Protein AF-A0A4Q5SU73-F1 (afdb_monomer_lite)

pLDDT: mean 86.72, std 7.76, range [49.62, 96.62]

Foldseek 3Di:
DPDWQLVVLVVCCVPCLVLLVLLLVLLLQLLCLLVVLVDVVSNVRSNVVNVVSVVVSVCVNPVVSVVSNVCIPVPDDDPDPDDDDPVVVVVVVVCVVCVVVNVCVVLVVLQVLLVLLVVAAAFADALCQDDPPDPSNVVQVVCCVPPNQLSSWKKKKKKQCQVFPCLPVLLVVLLVVLVVQPQFPDWDDWDADPVNRMTIIITRGNHHLSDPSVLVSQVVSVVCQVVSCVPGVIHIDMDTPSSVRSVVLVSLVVVLVVSLCSSLVVQQVSVCVVVVDNVLSVVLSVVLVSNLSSVSSVCCCCQAVPVCCVVVVPPDHGHDHSNVSSVSSSVSSSVSSSVSD

Sequence (341 aa):
EGVPAEEAAARSVATAGSAVVFAGVTVMIALVGLAVARIPFLTVMGIGGALAVAVAVAVALTLLPALLGRAGDRLKAKEGERPPGGFSRRWVLLTTKFPAVAMVLVVGILAIATLPVKDLQLALPDNGTEPVGTPQRDSYDLVDEYFGPGYNGPLLVTLDVITSRDPLGVVADVEKDLRATPGVEQIGLATPNRTADTAVVQVIPSTGPADAATADLVDRIRAEAPGWEKEHGVGVAVTGLTAVGIDVSERLQGALLPFGVLVVGLSVLLLMVVFRSVLVPVKATLGFILSTGAAFGAVVAVFQWGWFADLVHLDQTGPLISFLPILLMAVLFGLSMDYEV

Radius of gyration: 27.81 Å; chains: 1; bounding box: 61×47×84 Å

Structure (mmCIF, N/CA/C/O backbone):
data_AF-A0A4Q5SU73-F1
#
_entry.id   AF-A0A4Q5SU73-F1
#
loop_
_atom_site.group_PDB
_atom_site.id
_atom_site.type_symbol
_atom_site.label_atom_id
_atom_site.label_alt_id
_atom_site.label_comp_id
_atom_site.label_asym_id
_atom_site.label_entity_id
_atom_site.label_seq_id
_atom_site.pdbx_PDB_ins_code
_atom_site.Cartn_x
_atom_site.Cartn_y
_atom_site.Cartn_z
_atom_site.occupancy
_atom_site.B_iso_or_equiv
_atom_site.auth_seq_id
_atom_site.auth_comp_id
_atom_site.auth_asym_id
_atom_site.auth_atom_id
_atom_site.pdbx_PDB_model_num
ATOM 1 N N . GLU A 1 1 ? 29.514 0.174 -38.387 1.00 49.62 1 GLU A N 1
ATOM 2 C CA . GLU A 1 1 ? 30.525 1.139 -38.884 1.00 49.62 1 GLU A CA 1
ATOM 3 C C . GLU A 1 1 ? 31.980 0.658 -38.783 1.00 49.62 1 GLU A C 1
ATOM 5 O O . GLU A 1 1 ? 32.857 1.379 -39.229 1.00 49.62 1 GLU A O 1
ATOM 10 N N . GLY A 1 2 ? 32.274 -0.550 -38.271 1.00 69.94 2 GLY A N 1
ATOM 11 C CA . GLY A 1 2 ? 33.639 -1.106 -38.326 1.00 69.94 2 GLY A CA 1
ATOM 12 C C . GLY A 1 2 ? 34.689 -0.388 -37.462 1.00 69.94 2 GLY A C 1
ATOM 13 O O . GLY A 1 2 ? 35.878 -0.605 -37.670 1.00 69.94 2 GLY A O 1
ATOM 14 N N . VAL A 1 3 ? 34.266 0.458 -36.516 1.00 78.44 3 VAL A N 1
ATOM 15 C CA . VAL A 1 3 ? 35.151 1.167 -35.575 1.00 78.44 3 VAL A CA 1
ATOM 16 C C . VAL A 1 3 ? 35.789 0.217 -34.545 1.00 78.44 3 VAL A C 1
ATOM 18 O O . VAL A 1 3 ? 35.168 -0.792 -34.194 1.00 78.44 3 VAL A O 1
ATOM 21 N N . PRO A 1 4 ? 36.998 0.532 -34.033 1.00 80.06 4 PRO A N 1
ATOM 22 C CA . PRO A 1 4 ? 37.659 -0.242 -32.982 1.00 80.06 4 PRO A CA 1
ATOM 23 C C . PRO A 1 4 ? 36.793 -0.366 -31.723 1.00 80.06 4 PRO A C 1
ATOM 25 O O . PRO A 1 4 ? 36.062 0.559 -31.375 1.00 80.06 4 PRO A O 1
ATOM 28 N N . ALA A 1 5 ? 36.909 -1.485 -31.004 1.00 77.56 5 ALA A N 1
ATOM 29 C CA . ALA A 1 5 ? 36.062 -1.787 -29.845 1.00 77.56 5 ALA A CA 1
ATOM 30 C C . ALA A 1 5 ? 36.115 -0.724 -28.731 1.00 77.56 5 ALA A C 1
ATOM 32 O O . ALA A 1 5 ? 35.100 -0.449 -28.096 1.00 77.56 5 ALA A O 1
ATOM 33 N N . GLU A 1 6 ? 37.273 -0.099 -28.521 1.00 77.19 6 GLU A N 1
ATOM 34 C CA . GLU A 1 6 ? 37.448 0.983 -27.547 1.00 77.19 6 GLU A CA 1
ATOM 35 C C . GLU A 1 6 ? 36.669 2.247 -27.948 1.00 77.19 6 GLU A C 1
ATOM 37 O O . GLU A 1 6 ? 35.940 2.821 -27.139 1.00 77.19 6 GLU A O 1
ATOM 42 N N . GLU A 1 7 ? 36.733 2.631 -29.225 1.00 82.06 7 GLU A N 1
ATOM 43 C CA . GLU A 1 7 ? 35.982 3.771 -29.756 1.00 82.06 7 GLU A CA 1
ATOM 44 C C . GLU A 1 7 ? 34.474 3.477 -29.807 1.00 82.06 7 GLU A C 1
ATOM 46 O O . GLU A 1 7 ? 33.656 4.344 -29.498 1.00 82.06 7 GLU A O 1
ATOM 51 N N . ALA A 1 8 ? 34.092 2.240 -30.134 1.00 81.31 8 ALA A N 1
ATOM 52 C CA . ALA A 1 8 ? 32.704 1.794 -30.092 1.00 81.31 8 ALA A CA 1
ATOM 53 C C . ALA A 1 8 ? 32.131 1.851 -28.664 1.00 81.31 8 ALA A C 1
ATOM 55 O O . ALA A 1 8 ? 31.020 2.348 -28.473 1.00 81.31 8 ALA A O 1
ATOM 56 N N . ALA A 1 9 ? 32.898 1.418 -27.656 1.00 80.94 9 ALA A N 1
ATOM 57 C CA . ALA A 1 9 ? 32.506 1.512 -26.252 1.00 80.94 9 ALA A CA 1
ATOM 58 C C . ALA A 1 9 ? 32.366 2.976 -25.798 1.00 80.94 9 ALA A C 1
ATOM 60 O O . ALA A 1 9 ? 31.358 3.334 -25.189 1.00 80.94 9 ALA A O 1
ATOM 61 N N . ALA A 1 10 ? 33.314 3.848 -26.160 1.00 81.88 10 ALA A N 1
ATOM 62 C CA . ALA A 1 10 ? 33.246 5.275 -25.839 1.00 81.88 10 ALA A CA 1
ATOM 63 C C . ALA A 1 10 ? 32.027 5.966 -26.482 1.00 81.88 10 ALA A C 1
ATOM 65 O O . ALA A 1 10 ? 31.302 6.700 -25.808 1.00 81.88 10 ALA A O 1
ATOM 66 N N . ARG A 1 11 ? 31.744 5.692 -27.764 1.00 84.00 11 ARG A N 1
ATOM 67 C CA . ARG A 1 11 ? 30.555 6.217 -28.465 1.00 84.00 11 ARG A CA 1
ATOM 68 C C . ARG A 1 11 ? 29.249 5.675 -27.880 1.00 84.00 11 ARG A C 1
ATOM 70 O O . ARG A 1 11 ? 28.272 6.418 -27.781 1.00 84.00 11 ARG A O 1
ATOM 77 N N . SER A 1 12 ? 29.231 4.409 -27.460 1.00 83.69 12 SER A N 1
ATOM 78 C CA . SER A 1 12 ? 28.081 3.809 -26.777 1.00 83.69 12 SER A CA 1
ATOM 79 C C . SER A 1 12 ? 27.787 4.517 -25.456 1.00 83.69 12 SER A C 1
ATOM 81 O O . SER A 1 12 ? 26.631 4.803 -25.172 1.00 83.69 12 SER A O 1
ATOM 83 N N . VAL A 1 13 ? 28.805 4.855 -24.660 1.00 86.19 13 VAL A N 1
ATOM 84 C CA . VAL A 1 13 ? 28.609 5.619 -23.416 1.00 86.19 13 VAL A CA 1
ATOM 85 C C . VAL A 1 13 ? 28.178 7.056 -23.710 1.00 86.19 13 VAL A C 1
ATOM 87 O O . VAL A 1 13 ? 27.285 7.569 -23.044 1.00 86.19 13 VAL A O 1
ATOM 90 N N . ALA A 1 14 ? 28.742 7.698 -24.735 1.00 83.44 14 ALA A N 1
ATOM 91 C CA . ALA A 1 14 ? 28.370 9.064 -25.113 1.00 83.44 14 ALA A CA 1
ATOM 92 C C . ALA A 1 14 ? 26.902 9.198 -25.567 1.00 83.44 14 ALA A C 1
ATOM 94 O O . ALA A 1 14 ? 26.330 10.281 -25.472 1.00 83.44 14 ALA A O 1
ATOM 95 N N . THR A 1 15 ? 26.295 8.113 -26.054 1.00 82.75 15 THR A N 1
ATOM 96 C CA . THR A 1 15 ? 24.907 8.093 -26.539 1.00 82.75 15 THR A CA 1
ATOM 97 C C . THR A 1 15 ? 23.954 7.449 -25.535 1.00 82.75 15 THR A C 1
ATOM 99 O O . THR A 1 15 ? 23.034 8.106 -25.066 1.00 82.75 15 THR A O 1
ATOM 102 N N . ALA A 1 16 ? 24.189 6.192 -25.156 1.00 82.19 16 ALA A N 1
ATOM 103 C CA . ALA A 1 16 ? 23.330 5.448 -24.236 1.00 82.19 16 ALA A CA 1
ATOM 104 C C . ALA A 1 16 ? 23.604 5.765 -22.756 1.00 82.19 16 ALA A C 1
ATOM 106 O O . ALA A 1 16 ? 22.723 5.604 -21.917 1.00 82.19 16 ALA A O 1
ATOM 107 N N . GLY A 1 17 ? 24.803 6.238 -22.405 1.00 83.56 17 GLY A N 1
ATOM 108 C CA . GLY A 1 17 ? 25.161 6.518 -21.011 1.00 83.56 17 GLY A CA 1
ATOM 109 C C . GLY A 1 17 ? 24.351 7.659 -20.396 1.00 83.56 17 GLY A C 1
ATOM 110 O O . GLY A 1 17 ? 24.006 7.591 -19.219 1.00 83.56 17 GLY A O 1
ATOM 111 N N . SER A 1 18 ? 23.978 8.675 -21.181 1.00 82.31 18 SER A N 1
ATOM 112 C CA . SER A 1 18 ? 23.094 9.749 -20.709 1.00 82.31 18 SER A CA 1
ATOM 113 C C . SER A 1 18 ? 21.693 9.227 -20.372 1.00 82.31 18 SER A C 1
ATOM 115 O O . SER A 1 18 ? 21.145 9.617 -19.342 1.00 82.31 18 SER A O 1
ATOM 117 N N . ALA A 1 19 ? 21.159 8.296 -21.171 1.00 82.69 19 ALA A N 1
ATOM 118 C CA . ALA A 1 19 ? 19.891 7.624 -20.893 1.00 82.69 19 ALA A CA 1
ATOM 119 C C . ALA A 1 19 ? 19.968 6.789 -19.604 1.00 82.69 19 ALA A C 1
ATOM 121 O O . ALA A 1 19 ? 19.094 6.904 -18.751 1.00 82.69 19 ALA A O 1
ATOM 122 N N . VAL A 1 20 ? 21.058 6.038 -19.398 1.00 86.62 20 VAL A N 1
ATOM 123 C CA . VAL A 1 20 ? 21.270 5.238 -18.173 1.00 86.62 20 VAL A CA 1
ATOM 124 C C . VAL A 1 20 ? 21.361 6.114 -16.920 1.00 86.62 20 VAL A C 1
ATOM 126 O O . VAL A 1 20 ? 20.757 5.790 -15.900 1.00 86.62 20 VAL A O 1
ATOM 129 N N . VAL A 1 21 ? 22.095 7.232 -16.972 1.00 87.44 21 VAL A N 1
ATOM 130 C CA . VAL A 1 21 ? 22.169 8.179 -15.843 1.00 87.44 21 VAL A CA 1
ATOM 131 C C . VAL A 1 21 ? 20.790 8.747 -15.537 1.00 87.44 21 VAL A C 1
ATOM 133 O O . VAL A 1 21 ? 20.408 8.848 -14.375 1.00 87.44 21 VAL A O 1
ATOM 136 N N . PHE A 1 22 ? 20.045 9.117 -16.572 1.00 81.56 22 PHE A N 1
ATOM 137 C CA . PHE A 1 22 ? 18.732 9.721 -16.429 1.00 81.56 22 PHE A CA 1
ATOM 138 C C . PHE A 1 22 ? 17.711 8.766 -15.805 1.00 81.56 22 PHE A C 1
ATOM 140 O O . PHE A 1 22 ? 17.082 9.112 -14.802 1.00 81.56 22 PHE A O 1
ATOM 147 N N . ALA A 1 23 ? 17.616 7.551 -16.347 1.00 81.62 23 ALA A N 1
ATOM 148 C CA . ALA A 1 23 ? 16.847 6.444 -15.792 1.00 81.62 23 ALA A CA 1
ATOM 149 C C . ALA A 1 23 ? 17.215 6.205 -14.320 1.00 81.62 23 ALA A C 1
ATOM 151 O O . ALA A 1 23 ? 16.380 6.307 -13.419 1.00 81.62 23 ALA A O 1
ATOM 152 N N . GLY A 1 24 ? 18.509 6.023 -14.046 1.00 87.56 24 GLY A N 1
ATOM 153 C CA . GLY A 1 24 ? 19.012 5.771 -12.701 1.00 87.56 24 GLY A CA 1
ATOM 154 C C . GLY A 1 24 ? 18.690 6.885 -11.702 1.00 87.56 24 GLY A C 1
ATOM 155 O O . GLY A 1 24 ? 18.241 6.602 -10.594 1.00 87.56 24 GLY A O 1
ATOM 156 N N . VAL A 1 25 ? 18.867 8.155 -12.078 1.00 86.25 25 VAL A N 1
ATOM 157 C CA . VAL A 1 25 ? 18.526 9.307 -11.222 1.00 86.25 25 VAL A CA 1
ATOM 158 C C . VAL A 1 25 ? 17.029 9.359 -10.940 1.00 86.25 25 VAL A C 1
ATOM 160 O O . VAL A 1 25 ? 16.634 9.576 -9.797 1.00 86.25 25 VAL A O 1
ATOM 163 N N . THR A 1 26 ? 16.200 9.098 -11.944 1.00 81.69 26 THR A N 1
ATOM 164 C CA . THR A 1 26 ? 14.740 9.076 -11.801 1.00 81.69 26 THR A CA 1
ATOM 165 C C . THR A 1 26 ? 14.298 8.026 -10.783 1.00 81.69 26 THR A C 1
ATOM 167 O O . THR A 1 26 ? 13.547 8.336 -9.856 1.00 81.69 26 THR A O 1
ATOM 170 N N . VAL A 1 27 ? 14.839 6.809 -10.890 1.00 84.56 27 VAL A N 1
ATOM 171 C CA . VAL A 1 27 ? 14.564 5.717 -9.947 1.00 84.56 27 VAL A CA 1
ATOM 172 C C . VAL A 1 27 ? 15.094 6.041 -8.550 1.00 84.56 27 VAL A C 1
ATOM 174 O O . VAL A 1 27 ? 14.379 5.858 -7.568 1.00 84.56 27 VAL A O 1
ATOM 177 N N . MET A 1 28 ? 16.318 6.567 -8.430 1.00 88.19 28 MET A N 1
ATOM 178 C CA . MET A 1 28 ? 16.885 6.945 -7.130 1.00 88.19 28 MET A CA 1
ATOM 179 C C . MET A 1 28 ? 16.012 7.965 -6.402 1.00 88.19 28 MET A C 1
ATOM 181 O O . MET A 1 28 ? 15.782 7.814 -5.204 1.00 88.19 28 MET A O 1
ATOM 185 N N . ILE A 1 29 ? 15.505 8.986 -7.101 1.00 84.44 29 ILE A N 1
ATOM 186 C CA . ILE A 1 29 ? 14.669 9.993 -6.445 1.00 84.44 29 ILE A CA 1
ATOM 187 C C . ILE A 1 29 ? 13.306 9.409 -6.063 1.00 84.44 29 ILE A C 1
ATOM 189 O O . ILE A 1 29 ? 12.816 9.707 -4.975 1.00 84.44 29 ILE A O 1
ATOM 193 N N . ALA A 1 30 ? 12.725 8.531 -6.886 1.00 82.56 30 ALA A N 1
ATOM 194 C CA . ALA A 1 30 ? 11.511 7.812 -6.508 1.00 82.56 30 ALA A CA 1
ATOM 195 C C . ALA A 1 30 ? 11.723 6.988 -5.227 1.00 82.56 30 ALA A C 1
ATOM 197 O O . ALA A 1 30 ? 10.908 7.060 -4.311 1.00 82.56 30 ALA A O 1
ATOM 198 N N . LEU A 1 31 ? 12.852 6.280 -5.113 1.00 86.75 31 LEU A N 1
ATOM 199 C CA . LEU A 1 31 ? 13.182 5.472 -3.937 1.00 86.75 31 LEU A CA 1
ATOM 200 C C . LEU A 1 31 ? 13.466 6.321 -2.689 1.00 86.75 31 LEU A C 1
ATOM 202 O O . LEU A 1 31 ? 12.959 6.019 -1.612 1.00 86.75 31 LEU A O 1
ATOM 206 N N . VAL A 1 32 ? 14.205 7.426 -2.811 1.00 88.00 32 VAL A N 1
ATOM 207 C CA . VAL A 1 32 ? 14.392 8.381 -1.700 1.00 88.00 32 VAL A CA 1
ATOM 208 C C . VAL A 1 32 ? 13.065 9.043 -1.313 1.00 88.00 32 VAL A C 1
ATOM 210 O O . VAL A 1 32 ? 12.845 9.352 -0.142 1.00 88.00 32 VAL A O 1
ATOM 213 N N . GLY A 1 33 ? 12.144 9.193 -2.267 1.00 83.38 33 GLY A N 1
ATOM 214 C CA . GLY A 1 33 ? 10.789 9.690 -2.055 1.00 83.38 33 GLY A CA 1
ATOM 215 C C . GLY A 1 33 ? 9.981 8.891 -1.031 1.00 83.38 33 GLY A C 1
ATOM 216 O O . GLY A 1 33 ? 9.104 9.467 -0.387 1.00 83.38 33 GLY A O 1
ATOM 217 N N . LEU A 1 34 ? 10.317 7.617 -0.779 1.00 82.31 34 LEU A N 1
ATOM 218 C CA . LEU A 1 34 ? 9.701 6.837 0.302 1.00 82.31 34 LEU A CA 1
ATOM 219 C C . LEU A 1 34 ? 9.921 7.467 1.689 1.00 82.31 34 LEU A C 1
ATOM 221 O O . LEU A 1 34 ? 9.097 7.272 2.581 1.00 82.31 34 LEU A O 1
ATOM 225 N N . ALA A 1 35 ? 10.968 8.280 1.873 1.00 84.62 35 ALA A N 1
ATOM 226 C CA . ALA A 1 35 ? 11.200 9.011 3.119 1.00 84.62 35 ALA A CA 1
ATOM 227 C C . ALA A 1 35 ? 10.067 9.999 3.456 1.00 84.62 35 ALA A C 1
ATOM 229 O O . ALA A 1 35 ? 9.842 10.313 4.628 1.00 84.62 35 ALA A O 1
ATOM 230 N N . VAL A 1 36 ? 9.311 10.458 2.449 1.00 81.00 36 VAL A N 1
ATOM 231 C CA . VAL A 1 36 ? 8.160 11.357 2.633 1.00 81.00 36 VAL A CA 1
ATOM 232 C C . VAL A 1 36 ? 7.024 10.678 3.398 1.00 81.00 36 VAL A C 1
ATOM 234 O O . VAL A 1 36 ? 6.301 11.359 4.123 1.00 81.00 36 VAL A O 1
ATOM 237 N N . ALA A 1 37 ? 6.920 9.345 3.339 1.00 73.88 37 ALA A N 1
ATOM 238 C CA . ALA A 1 37 ? 5.932 8.584 4.102 1.00 73.88 37 ALA A CA 1
ATOM 239 C C . ALA A 1 37 ? 6.165 8.641 5.626 1.00 73.88 37 ALA A C 1
ATOM 241 O O . ALA A 1 37 ? 5.280 8.269 6.388 1.00 73.88 37 ALA A O 1
ATOM 242 N N . ARG A 1 38 ? 7.339 9.108 6.092 1.00 81.06 38 ARG A N 1
ATOM 243 C CA . ARG A 1 38 ? 7.739 9.170 7.517 1.00 81.06 38 ARG A CA 1
ATOM 244 C C . ARG A 1 38 ? 7.637 7.831 8.256 1.00 81.06 38 ARG A C 1
ATOM 246 O O . ARG A 1 38 ? 7.451 7.794 9.471 1.00 81.06 38 ARG A O 1
ATOM 253 N N . ILE A 1 39 ? 7.796 6.732 7.529 1.00 80.94 39 ILE A N 1
ATOM 254 C CA . ILE A 1 39 ? 7.783 5.381 8.081 1.00 80.94 39 ILE A CA 1
ATOM 255 C C . ILE A 1 39 ? 9.226 4.862 8.075 1.00 80.94 39 ILE A C 1
ATOM 257 O O . ILE A 1 39 ? 9.798 4.711 6.993 1.00 80.94 39 ILE A O 1
ATOM 261 N N . PRO A 1 40 ? 9.838 4.592 9.246 1.00 85.31 40 PRO A N 1
ATOM 262 C CA . PRO A 1 40 ? 11.271 4.310 9.339 1.00 85.31 40 PRO A CA 1
ATOM 263 C C . PRO A 1 40 ? 11.749 3.188 8.416 1.00 85.31 40 PRO A C 1
ATOM 265 O O . PRO A 1 40 ? 12.759 3.351 7.735 1.00 85.31 40 PRO A O 1
ATOM 268 N N . PHE A 1 41 ? 11.010 2.078 8.339 1.00 84.12 41 PHE A N 1
ATOM 269 C CA . PHE A 1 41 ? 11.417 0.949 7.502 1.00 84.12 41 PHE A CA 1
ATOM 270 C C . PHE A 1 41 ? 11.363 1.289 6.003 1.00 84.12 41 PHE A C 1
ATOM 272 O O . PHE A 1 41 ? 12.282 0.923 5.274 1.00 84.12 41 PHE A O 1
ATOM 279 N N . LEU A 1 42 ? 10.362 2.058 5.547 1.00 83.56 42 LEU A N 1
ATOM 280 C CA . LEU A 1 42 ? 10.276 2.513 4.155 1.00 83.56 42 LEU A CA 1
ATOM 281 C C . LEU A 1 42 ? 11.417 3.462 3.793 1.00 83.56 42 LEU A C 1
ATOM 283 O O . LEU A 1 42 ? 11.989 3.344 2.713 1.00 83.56 42 LEU A O 1
ATOM 287 N N . THR A 1 43 ? 11.788 4.367 4.700 1.00 87.56 43 THR A N 1
ATOM 288 C CA . THR A 1 43 ? 12.936 5.261 4.507 1.00 87.56 43 THR A CA 1
ATOM 289 C C . THR A 1 43 ? 14.231 4.467 4.340 1.00 87.56 43 THR A C 1
ATOM 291 O O . THR A 1 43 ? 15.012 4.741 3.431 1.00 87.56 43 THR A O 1
ATOM 294 N N . VAL A 1 44 ? 14.455 3.457 5.188 1.00 91.62 44 VAL A N 1
ATOM 295 C CA . VAL A 1 44 ? 15.647 2.597 5.122 1.00 91.62 44 VAL A CA 1
ATOM 296 C C . VAL A 1 44 ? 15.672 1.795 3.818 1.00 91.62 44 VAL A C 1
ATOM 298 O O . VAL A 1 44 ? 16.703 1.762 3.146 1.00 91.62 44 VAL A O 1
ATOM 301 N N . MET A 1 45 ? 14.540 1.205 3.422 1.00 88.88 45 MET A N 1
ATOM 302 C CA . MET A 1 45 ? 14.406 0.489 2.148 1.00 88.88 45 MET A CA 1
ATOM 303 C C . MET A 1 45 ? 14.655 1.406 0.947 1.00 88.88 45 MET A C 1
ATOM 305 O O . MET A 1 45 ? 15.388 1.033 0.034 1.00 88.88 45 MET A O 1
ATOM 309 N N . GLY A 1 46 ? 14.094 2.617 0.964 1.00 88.50 46 GLY A N 1
ATOM 310 C CA . GLY A 1 46 ? 14.269 3.617 -0.085 1.00 88.50 46 GLY A CA 1
ATOM 311 C C . GLY A 1 46 ? 15.725 4.054 -0.247 1.00 88.50 46 GLY A C 1
ATOM 312 O O . GLY A 1 46 ? 16.256 4.042 -1.356 1.00 88.50 46 GLY A O 1
ATOM 313 N N . ILE A 1 47 ? 16.411 4.362 0.858 1.00 92.25 47 ILE A N 1
ATOM 314 C CA . ILE A 1 47 ? 17.837 4.727 0.842 1.00 92.25 47 ILE A CA 1
ATOM 315 C C . ILE A 1 47 ? 18.698 3.550 0.369 1.00 92.25 47 ILE A C 1
ATOM 317 O O . ILE A 1 47 ? 19.578 3.737 -0.472 1.00 92.25 47 ILE A O 1
ATOM 321 N N . GLY A 1 48 ? 18.438 2.340 0.872 1.00 93.56 48 GLY A N 1
ATOM 322 C CA . GLY A 1 48 ? 19.155 1.133 0.459 1.00 93.56 48 GLY A CA 1
ATOM 323 C C . GLY A 1 48 ? 18.991 0.843 -1.034 1.00 93.56 48 GLY A C 1
ATOM 324 O O . GLY A 1 48 ? 19.977 0.600 -1.730 1.00 93.56 48 GLY A O 1
ATOM 325 N N . GLY A 1 49 ? 17.763 0.948 -1.547 1.00 90.31 49 GLY A N 1
ATOM 326 C CA . GLY A 1 49 ? 17.467 0.800 -2.969 1.00 90.31 49 GLY A CA 1
ATOM 327 C C . GLY A 1 49 ? 18.130 1.883 -3.825 1.00 90.31 49 GLY A C 1
ATOM 328 O O . GLY A 1 49 ? 18.740 1.566 -4.843 1.00 90.31 49 GLY A O 1
ATOM 329 N N . ALA A 1 50 ? 18.090 3.148 -3.399 1.00 91.06 50 ALA A N 1
ATOM 330 C CA . ALA A 1 50 ? 18.748 4.240 -4.114 1.00 91.06 50 ALA A CA 1
ATOM 331 C C . ALA A 1 50 ? 20.274 4.049 -4.187 1.00 91.06 50 ALA A C 1
ATOM 333 O O . ALA A 1 50 ? 20.869 4.250 -5.243 1.00 91.06 50 ALA A O 1
ATOM 334 N N . LEU A 1 51 ? 20.906 3.589 -3.100 1.00 95.75 51 LEU A N 1
ATOM 335 C CA . LEU A 1 51 ? 22.325 3.213 -3.083 1.00 95.75 51 LEU A CA 1
ATOM 336 C C . LEU A 1 51 ? 22.628 2.070 -4.057 1.00 95.75 51 LEU A C 1
ATOM 338 O O . LEU A 1 51 ? 23.607 2.144 -4.799 1.00 95.75 51 LEU A O 1
ATOM 342 N N . ALA A 1 52 ? 21.786 1.036 -4.093 1.00 93.94 52 ALA A N 1
ATOM 343 C CA . ALA A 1 52 ? 21.943 -0.073 -5.029 1.00 93.94 52 ALA A CA 1
ATOM 344 C C . ALA A 1 52 ? 21.854 0.398 -6.492 1.00 93.94 52 ALA A C 1
ATOM 346 O O . ALA A 1 52 ? 22.691 0.016 -7.311 1.00 93.94 52 ALA A O 1
ATOM 347 N N . VAL A 1 53 ? 20.903 1.283 -6.811 1.00 92.44 53 VAL A N 1
ATOM 348 C CA . VAL A 1 53 ? 20.773 1.886 -8.148 1.00 92.44 53 VAL A CA 1
ATOM 349 C C . VAL A 1 53 ? 21.983 2.759 -8.480 1.00 92.44 53 VAL A C 1
ATOM 351 O O . VAL A 1 53 ? 22.518 2.651 -9.580 1.00 92.44 53 VAL A O 1
ATOM 354 N N . ALA A 1 54 ? 22.480 3.566 -7.538 1.00 94.50 54 ALA A N 1
ATOM 355 C CA . ALA A 1 54 ? 23.686 4.370 -7.737 1.00 94.50 54 ALA A CA 1
ATOM 356 C C . ALA A 1 54 ? 24.899 3.498 -8.100 1.00 94.50 54 ALA A C 1
ATOM 358 O O . ALA A 1 54 ? 25.633 3.802 -9.043 1.00 94.50 54 ALA A O 1
ATOM 359 N N . VAL A 1 55 ? 25.082 2.382 -7.387 1.00 96.62 55 VAL A N 1
ATOM 360 C CA . VAL A 1 55 ? 26.131 1.399 -7.688 1.00 96.62 55 VAL A CA 1
ATOM 361 C C . VAL A 1 55 ? 25.899 0.760 -9.058 1.00 96.62 55 VAL A C 1
ATOM 363 O O . VAL A 1 55 ? 26.844 0.652 -9.835 1.00 96.62 55 VAL A O 1
ATOM 366 N N . ALA A 1 56 ? 24.663 0.387 -9.397 1.00 93.69 56 ALA A N 1
ATOM 367 C CA . ALA A 1 56 ? 24.333 -0.193 -10.698 1.00 93.69 56 ALA A CA 1
ATOM 368 C C . ALA A 1 56 ? 24.645 0.767 -11.858 1.00 93.69 56 ALA A C 1
ATOM 370 O O . ALA A 1 56 ? 25.272 0.359 -12.834 1.00 93.69 56 ALA A O 1
ATOM 371 N N . VAL A 1 57 ? 24.293 2.050 -11.730 1.00 93.25 57 VAL A N 1
ATOM 372 C CA . VAL A 1 57 ? 24.631 3.099 -12.706 1.00 93.25 57 VAL A CA 1
ATOM 373 C C . VAL A 1 57 ? 26.146 3.265 -12.812 1.00 93.25 57 VAL A C 1
ATOM 375 O O . VAL A 1 57 ? 26.684 3.295 -13.917 1.00 93.25 57 VAL A O 1
ATOM 378 N N . ALA A 1 58 ? 26.863 3.311 -11.684 1.00 94.69 58 ALA A N 1
ATOM 379 C CA . ALA A 1 58 ? 28.321 3.405 -11.690 1.00 94.69 58 ALA A CA 1
ATOM 380 C C . ALA A 1 58 ? 28.959 2.210 -12.417 1.00 94.69 58 ALA A C 1
ATOM 382 O O . ALA A 1 58 ? 29.827 2.399 -13.269 1.00 94.69 58 ALA A O 1
ATOM 383 N N . VAL A 1 59 ? 28.495 0.987 -12.150 1.00 95.19 59 VAL A N 1
ATOM 384 C CA . VAL A 1 59 ? 28.944 -0.241 -12.826 1.00 95.19 59 VAL A CA 1
ATOM 385 C C . VAL A 1 59 ? 28.612 -0.206 -14.324 1.00 95.19 59 VAL A C 1
ATOM 387 O O . VAL A 1 59 ? 29.470 -0.540 -15.143 1.00 95.19 59 VAL A O 1
ATOM 390 N N . ALA A 1 60 ? 27.414 0.246 -14.701 1.00 91.06 60 ALA A N 1
ATOM 391 C CA . ALA A 1 60 ? 26.980 0.346 -16.094 1.00 91.06 60 ALA A CA 1
ATOM 392 C C . ALA A 1 60 ? 27.791 1.370 -16.905 1.00 91.06 60 ALA A C 1
ATOM 394 O O . ALA A 1 60 ? 28.009 1.167 -18.096 1.00 91.06 60 ALA A O 1
ATOM 395 N N . LEU A 1 61 ? 28.270 2.444 -16.272 1.00 91.06 61 LEU A N 1
ATOM 396 C CA . LEU A 1 61 ? 29.066 3.484 -16.933 1.00 91.06 61 LEU A CA 1
ATOM 397 C C . LEU A 1 61 ? 30.575 3.218 -16.907 1.00 91.06 61 LEU A C 1
ATOM 399 O O . LEU A 1 61 ? 31.305 3.818 -17.691 1.00 91.06 61 LEU A O 1
ATOM 403 N N . THR A 1 62 ? 31.058 2.343 -16.020 1.00 90.69 62 THR A N 1
ATOM 404 C CA . THR A 1 62 ? 32.501 2.100 -15.836 1.00 90.69 62 THR A CA 1
ATOM 405 C C . THR A 1 62 ? 32.910 0.681 -16.217 1.00 90.69 62 THR A C 1
ATOM 407 O O . THR A 1 62 ? 33.701 0.484 -17.139 1.00 90.69 62 THR A O 1
ATOM 410 N N . LEU A 1 63 ? 32.353 -0.325 -15.544 1.00 90.50 63 LEU A N 1
ATOM 411 C CA . LEU A 1 63 ? 32.751 -1.717 -15.704 1.00 90.50 63 LEU A CA 1
ATOM 412 C C . LEU A 1 63 ? 32.251 -2.296 -17.027 1.00 90.50 63 LEU A C 1
ATOM 414 O O . LEU A 1 63 ? 33.010 -2.971 -17.720 1.00 90.50 63 LEU A O 1
ATOM 418 N N . LEU A 1 64 ? 30.998 -2.022 -17.399 1.00 88.31 64 LEU A N 1
ATOM 419 C CA . LEU A 1 64 ? 30.417 -2.568 -18.624 1.00 88.31 64 LEU A CA 1
ATOM 420 C C . LEU A 1 64 ? 31.176 -2.099 -19.886 1.00 88.31 64 LEU A C 1
ATOM 422 O O . LEU A 1 64 ? 31.592 -2.962 -20.660 1.00 88.31 64 LEU A O 1
ATOM 426 N N . PRO A 1 65 ? 31.475 -0.798 -20.082 1.00 85.62 65 PRO A N 1
ATOM 427 C CA . PRO A 1 65 ? 32.265 -0.344 -21.225 1.00 85.62 65 PRO A CA 1
ATOM 428 C C . PRO A 1 65 ? 33.699 -0.881 -21.199 1.00 85.62 65 PRO A C 1
ATOM 430 O O . PRO A 1 65 ? 34.226 -1.246 -22.248 1.00 85.62 65 PRO A O 1
ATOM 433 N N . ALA A 1 66 ? 34.318 -1.001 -20.019 1.00 87.38 66 ALA A N 1
ATOM 434 C CA . ALA A 1 66 ? 35.659 -1.572 -19.882 1.00 87.38 66 ALA A CA 1
ATOM 435 C C . ALA A 1 66 ? 35.704 -3.055 -20.292 1.00 87.38 66 ALA A C 1
ATOM 437 O O . ALA A 1 66 ? 36.632 -3.493 -20.979 1.00 87.38 66 ALA A O 1
ATOM 438 N N . LEU A 1 67 ? 34.685 -3.832 -19.913 1.00 86.44 67 LEU A N 1
ATOM 439 C CA . LEU A 1 67 ? 34.553 -5.232 -20.311 1.00 86.44 67 LEU A CA 1
ATOM 440 C C . LEU A 1 67 ? 34.255 -5.373 -21.806 1.00 86.44 67 LEU A C 1
ATOM 442 O O . LEU A 1 67 ? 34.865 -6.224 -22.453 1.00 86.44 67 LEU A O 1
ATOM 446 N N . LEU A 1 68 ? 33.381 -4.531 -22.368 1.00 83.50 68 LEU A N 1
ATOM 447 C CA . LEU A 1 68 ? 33.079 -4.517 -23.803 1.00 83.50 68 LEU A CA 1
ATOM 448 C C . LEU A 1 68 ? 34.312 -4.140 -24.638 1.00 83.50 68 LEU A C 1
ATOM 450 O O . LEU A 1 68 ? 34.635 -4.837 -25.601 1.00 83.50 68 LEU A O 1
ATOM 454 N N . GLY A 1 69 ? 35.053 -3.109 -24.224 1.00 81.62 69 GLY A N 1
ATOM 455 C CA . GLY A 1 69 ? 36.309 -2.707 -24.860 1.00 81.62 69 GLY A CA 1
ATOM 456 C C . GLY A 1 69 ? 37.369 -3.813 -24.819 1.00 81.62 69 GLY A C 1
ATOM 457 O O . GLY A 1 69 ? 38.055 -4.049 -25.811 1.00 81.62 69 GLY A O 1
ATOM 458 N N . ARG A 1 70 ? 37.459 -4.560 -23.707 1.00 83.81 70 ARG A N 1
ATOM 459 C CA . ARG A 1 70 ? 38.391 -5.693 -23.558 1.00 83.81 70 ARG A CA 1
ATOM 460 C C . ARG A 1 70 ? 37.968 -6.942 -24.334 1.00 83.81 70 ARG A C 1
ATOM 462 O O . ARG A 1 70 ? 38.826 -7.653 -24.854 1.00 83.81 70 ARG A O 1
ATOM 469 N N . ALA A 1 71 ? 36.676 -7.257 -24.364 1.00 81.62 71 ALA A N 1
ATOM 470 C CA . ALA A 1 71 ? 36.152 -8.430 -25.062 1.00 81.62 71 ALA A CA 1
ATOM 471 C C . ALA A 1 71 ? 36.252 -8.282 -26.589 1.00 81.62 71 ALA A C 1
ATOM 473 O O . ALA A 1 71 ? 36.416 -9.283 -27.296 1.00 81.62 71 ALA A O 1
ATOM 474 N N . GLY A 1 72 ? 36.212 -7.040 -27.081 1.00 75.12 72 GLY A N 1
ATOM 475 C CA . GLY A 1 72 ? 36.446 -6.700 -28.476 1.00 75.12 72 GLY A CA 1
ATOM 476 C C . GLY A 1 72 ? 35.527 -7.461 -29.429 1.00 75.12 72 GLY A C 1
ATOM 477 O O . GLY A 1 72 ? 34.335 -7.641 -29.182 1.00 75.12 72 GLY A O 1
ATOM 478 N N . ASP A 1 73 ? 36.104 -7.975 -30.511 1.00 72.81 73 ASP A N 1
ATOM 479 C CA . ASP A 1 73 ? 35.373 -8.655 -31.585 1.00 72.81 73 ASP A CA 1
ATOM 480 C C . ASP A 1 73 ? 34.711 -9.985 -31.187 1.00 72.81 73 ASP A C 1
ATOM 482 O O . ASP A 1 73 ? 33.918 -10.527 -31.958 1.00 72.81 73 ASP A O 1
ATOM 486 N N . ARG A 1 74 ? 34.994 -10.520 -29.990 1.00 74.50 74 ARG A N 1
ATOM 487 C CA . ARG A 1 74 ? 34.388 -11.775 -29.508 1.00 74.50 74 ARG A CA 1
ATOM 488 C C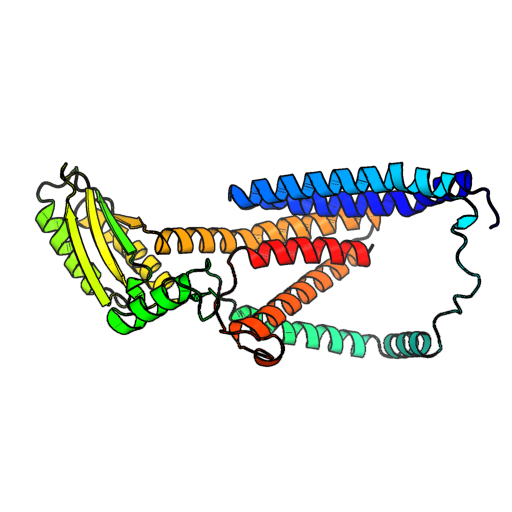 . ARG A 1 74 ? 32.890 -11.648 -29.219 1.00 74.50 74 ARG A C 1
ATOM 490 O O . ARG A 1 74 ? 32.219 -12.668 -29.116 1.00 74.50 74 ARG A O 1
ATOM 497 N N . LEU A 1 75 ? 32.381 -10.420 -29.100 1.00 70.12 75 LEU A N 1
ATOM 498 C CA . LEU A 1 75 ? 30.970 -10.104 -28.850 1.00 70.12 75 LEU A CA 1
ATOM 499 C C . LEU A 1 75 ? 30.247 -9.554 -30.089 1.00 70.12 75 LEU A C 1
ATOM 501 O O . LEU A 1 75 ? 29.183 -8.951 -29.958 1.00 70.12 75 LEU A O 1
ATOM 505 N N . LYS A 1 76 ? 30.797 -9.740 -31.300 1.00 69.56 76 LYS A N 1
ATOM 506 C CA . LYS A 1 76 ? 30.114 -9.324 -32.533 1.00 69.56 76 LYS A CA 1
ATOM 507 C C . LYS A 1 76 ? 28.729 -9.966 -32.611 1.00 69.56 76 LYS A C 1
ATOM 509 O O . LYS A 1 76 ? 28.603 -11.191 -32.628 1.00 69.56 76 LYS A O 1
ATOM 514 N N . ALA A 1 77 ? 27.699 -9.122 -32.684 1.00 63.19 77 ALA A N 1
ATOM 515 C CA . ALA A 1 77 ? 26.347 -9.562 -32.985 1.00 63.19 77 ALA A CA 1
ATOM 516 C C . ALA A 1 77 ? 26.372 -10.341 -34.306 1.00 63.19 77 ALA A C 1
ATOM 518 O O . ALA A 1 77 ? 26.960 -9.896 -35.294 1.00 63.19 77 ALA A O 1
ATOM 519 N N . LYS A 1 78 ? 25.777 -11.535 -34.306 1.00 63.62 78 LYS A N 1
ATOM 520 C CA . LYS A 1 78 ? 25.690 -12.380 -35.496 1.00 63.62 78 LYS A CA 1
ATOM 521 C C . LYS A 1 78 ? 24.894 -11.609 -36.555 1.00 63.62 78 LYS A C 1
ATOM 523 O O . LYS A 1 78 ? 23.722 -11.321 -36.330 1.00 63.62 78 LYS A O 1
ATOM 528 N N . GLU A 1 79 ? 25.522 -11.249 -37.676 1.00 57.38 79 GLU A N 1
ATOM 529 C CA . GLU A 1 79 ? 24.842 -10.580 -38.794 1.00 57.38 79 GLU A CA 1
ATOM 530 C C . GLU A 1 79 ? 23.649 -11.435 -39.239 1.00 57.38 79 GLU A C 1
ATOM 532 O O . GLU A 1 79 ? 23.816 -12.533 -39.774 1.00 57.38 79 GLU A O 1
ATOM 537 N N . GLY A 1 80 ? 22.431 -10.972 -38.945 1.00 54.34 80 GLY A N 1
ATOM 538 C CA . GLY A 1 80 ? 21.237 -11.774 -39.197 1.00 54.34 80 GLY A CA 1
ATOM 539 C C . GLY A 1 80 ? 19.939 -11.352 -38.514 1.00 54.34 80 GLY A C 1
ATOM 540 O O . GLY A 1 80 ? 18.942 -12.051 -38.699 1.00 54.34 80 GLY A O 1
ATOM 541 N N . GLU A 1 81 ? 19.879 -10.242 -37.777 1.00 54.97 81 GLU A N 1
ATOM 542 C CA . GLU A 1 81 ? 18.584 -9.713 -37.338 1.00 54.97 81 GLU A CA 1
ATOM 543 C C . GLU A 1 81 ? 17.881 -9.052 -38.526 1.00 54.97 81 GLU A C 1
ATOM 545 O O . GLU A 1 81 ? 18.097 -7.894 -38.882 1.00 54.97 81 GLU A O 1
ATOM 550 N N . ARG A 1 82 ? 17.070 -9.862 -39.212 1.00 59.72 82 ARG A N 1
ATOM 551 C CA . ARG A 1 82 ? 16.141 -9.403 -40.243 1.00 59.72 82 ARG A CA 1
ATOM 552 C C . ARG A 1 82 ? 15.259 -8.289 -39.660 1.00 59.72 82 ARG A C 1
ATOM 554 O O . ARG A 1 82 ? 14.853 -8.405 -38.502 1.00 59.72 82 ARG A O 1
ATOM 561 N N . PRO A 1 83 ? 14.896 -7.264 -40.459 1.00 60.09 83 PRO A N 1
ATOM 562 C CA . PRO A 1 83 ? 13.921 -6.263 -40.037 1.00 60.09 83 PRO A CA 1
ATOM 563 C C . PRO A 1 83 ? 12.670 -6.972 -39.506 1.00 60.09 83 PRO A C 1
ATOM 565 O O . PRO A 1 83 ? 12.327 -8.050 -40.015 1.00 60.09 83 PRO A O 1
ATOM 568 N N . PRO A 1 84 ? 12.005 -6.415 -38.480 1.00 59.12 84 PRO A N 1
ATOM 569 C CA . PRO A 1 84 ? 10.964 -7.131 -37.765 1.00 59.12 84 PRO A CA 1
ATOM 570 C C . PRO A 1 84 ? 9.903 -7.580 -38.781 1.00 59.12 84 PRO A C 1
ATOM 572 O O . PRO A 1 84 ? 9.484 -6.808 -39.646 1.00 59.12 84 PRO A O 1
ATOM 575 N N . GLY A 1 85 ? 9.586 -8.879 -38.759 1.00 68.75 85 GLY A N 1
ATOM 576 C CA . GLY A 1 85 ? 8.827 -9.548 -39.818 1.00 68.75 85 GLY A CA 1
ATOM 577 C C . GLY A 1 85 ? 7.462 -8.907 -40.089 1.00 68.75 85 GLY A C 1
ATOM 578 O O . GLY A 1 85 ? 6.954 -8.120 -39.296 1.00 68.75 85 GLY A O 1
ATOM 579 N N . GLY A 1 86 ? 6.819 -9.277 -41.202 1.00 76.38 86 GLY A N 1
ATOM 580 C CA . GLY A 1 86 ? 5.595 -8.628 -41.701 1.00 76.38 86 GLY A CA 1
ATOM 581 C C . GLY A 1 86 ? 4.449 -8.452 -40.688 1.00 76.38 86 GLY A C 1
ATOM 582 O O . GLY A 1 86 ? 3.621 -7.564 -40.879 1.00 76.38 86 GLY A O 1
ATOM 583 N N . PHE A 1 87 ? 4.418 -9.231 -39.601 1.00 80.38 87 PHE A N 1
ATOM 584 C CA . PHE A 1 87 ? 3.477 -9.060 -38.494 1.00 80.38 87 PHE A CA 1
ATOM 585 C C . PHE A 1 87 ? 3.632 -7.719 -37.760 1.00 80.38 87 PHE A C 1
ATOM 587 O O . PHE A 1 87 ? 2.640 -7.008 -37.634 1.00 80.38 87 PHE A O 1
ATOM 594 N N . SER A 1 88 ? 4.839 -7.324 -37.333 1.00 81.69 88 SER A N 1
ATOM 595 C CA . SER A 1 88 ? 5.050 -6.066 -36.590 1.00 81.69 88 SER A CA 1
ATOM 596 C C . SER A 1 88 ? 4.692 -4.855 -37.450 1.00 81.69 88 SER A C 1
ATOM 598 O O . SER A 1 88 ? 3.961 -3.965 -37.020 1.00 81.69 88 SER A O 1
ATOM 600 N N . ARG A 1 89 ? 5.118 -4.873 -38.719 1.00 83.44 89 ARG A N 1
ATOM 601 C CA . ARG A 1 89 ? 4.788 -3.840 -39.701 1.00 83.44 89 ARG A CA 1
ATOM 602 C C . ARG A 1 89 ? 3.279 -3.755 -39.922 1.00 83.44 89 ARG A C 1
ATOM 604 O O . ARG A 1 89 ? 2.733 -2.657 -39.953 1.00 83.44 89 ARG A O 1
ATOM 611 N N . ARG A 1 90 ? 2.591 -4.894 -40.049 1.00 84.88 90 ARG A N 1
ATOM 612 C CA . ARG A 1 90 ? 1.129 -4.946 -40.198 1.00 84.88 90 ARG A CA 1
ATOM 613 C C . ARG A 1 90 ? 0.407 -4.452 -38.941 1.00 84.88 90 ARG A C 1
ATOM 615 O O . ARG A 1 90 ? -0.608 -3.781 -39.080 1.00 84.88 90 ARG A O 1
ATOM 622 N N . TRP A 1 91 ? 0.935 -4.734 -37.753 1.00 85.12 91 TRP A N 1
ATOM 623 C CA . TRP A 1 91 ? 0.389 -4.264 -36.479 1.00 85.12 91 TRP A CA 1
ATOM 624 C C . TRP A 1 91 ? 0.506 -2.739 -36.350 1.00 85.12 91 TRP A C 1
ATOM 626 O O . TRP A 1 91 ? -0.497 -2.068 -36.136 1.00 85.12 91 TRP A O 1
ATOM 636 N N . VAL A 1 92 ? 1.687 -2.170 -36.624 1.00 86.00 92 VAL A N 1
ATOM 637 C CA . VAL A 1 92 ? 1.904 -0.710 -36.649 1.00 86.00 92 VAL A CA 1
ATOM 638 C C . VAL A 1 92 ? 0.998 -0.033 -37.679 1.00 86.00 92 VAL A C 1
ATOM 640 O O . VAL A 1 92 ? 0.369 0.980 -37.374 1.00 86.00 92 VAL A O 1
ATOM 643 N N . LEU A 1 93 ? 0.884 -0.598 -38.886 1.00 85.38 93 LEU A N 1
ATOM 644 C CA . LEU A 1 93 ? 0.007 -0.068 -39.935 1.00 85.38 93 LEU A CA 1
ATOM 645 C C . LEU A 1 93 ? -1.474 -0.122 -39.536 1.00 85.38 93 LEU A C 1
ATOM 647 O O . LEU A 1 93 ? -2.220 0.798 -39.854 1.00 85.38 93 LEU A O 1
ATOM 651 N N . LEU A 1 94 ? -1.912 -1.173 -38.839 1.00 86.88 94 LEU A N 1
ATOM 652 C CA . LEU A 1 94 ? -3.293 -1.295 -38.371 1.00 86.88 94 LEU A CA 1
ATOM 653 C C . LEU A 1 94 ? -3.606 -0.248 -37.293 1.00 86.88 94 LEU A C 1
ATOM 655 O O . LEU A 1 94 ? -4.609 0.457 -37.401 1.00 86.88 94 LEU A O 1
ATOM 659 N N . THR A 1 95 ? -2.721 -0.102 -36.304 1.00 88.50 95 THR A N 1
ATOM 660 C CA . THR A 1 95 ? -2.878 0.852 -35.197 1.00 88.50 95 THR A CA 1
ATOM 661 C C . THR A 1 95 ? -2.830 2.302 -35.684 1.00 88.50 95 THR A C 1
ATOM 663 O O . THR A 1 95 ? -3.620 3.133 -35.241 1.00 88.50 95 THR A O 1
ATOM 666 N N . THR A 1 96 ? -1.960 2.615 -36.649 1.00 89.00 96 THR A N 1
ATOM 667 C CA . THR A 1 96 ? -1.854 3.968 -37.229 1.00 89.00 96 THR A CA 1
ATOM 668 C C . THR A 1 96 ? -2.966 4.300 -38.224 1.00 89.00 96 THR A C 1
ATOM 670 O O . THR A 1 96 ? -3.253 5.476 -38.430 1.00 89.00 96 THR A O 1
ATOM 673 N N . LYS A 1 97 ? -3.638 3.299 -38.812 1.00 90.06 97 LYS A N 1
ATOM 674 C CA . LYS A 1 97 ? -4.780 3.512 -39.717 1.00 90.06 97 LYS A CA 1
ATOM 675 C C . LYS A 1 97 ? -6.039 3.986 -38.985 1.00 90.06 97 LYS A C 1
ATOM 677 O O . LYS A 1 97 ? -6.809 4.754 -39.555 1.00 90.06 97 LYS A O 1
ATOM 682 N N . PHE A 1 98 ? -6.246 3.555 -37.738 1.00 90.06 98 PHE A N 1
ATOM 683 C CA . PHE A 1 98 ? -7.399 3.942 -36.914 1.00 90.06 98 PHE A CA 1
ATOM 684 C C . PHE A 1 98 ? -6.967 4.402 -35.510 1.00 90.06 98 PHE A C 1
ATOM 686 O O . PHE A 1 98 ? -7.317 3.765 -34.513 1.00 90.06 98 PHE A O 1
ATOM 693 N N . PRO A 1 99 ? -6.228 5.522 -35.403 1.00 89.88 99 PRO A N 1
ATOM 694 C CA . PRO A 1 99 ? -5.584 5.921 -34.153 1.00 89.88 99 PRO A CA 1
ATOM 695 C C . PRO A 1 99 ? -6.595 6.259 -33.051 1.00 89.88 99 PRO A C 1
ATOM 697 O O . PRO A 1 99 ? -6.387 5.891 -31.900 1.00 89.88 99 PRO A O 1
ATOM 700 N N . ALA A 1 100 ? -7.721 6.895 -33.394 1.00 92.00 100 ALA A N 1
ATOM 701 C CA . ALA A 1 100 ? -8.764 7.231 -32.423 1.00 92.00 100 ALA A CA 1
ATOM 702 C C . ALA A 1 100 ? -9.431 5.979 -31.831 1.00 92.00 100 ALA A C 1
ATOM 704 O O . ALA A 1 100 ? -9.642 5.907 -30.624 1.00 92.00 100 ALA A O 1
ATOM 705 N N . VAL A 1 101 ? -9.712 4.971 -32.665 1.00 91.44 101 VAL A N 1
ATOM 706 C CA . VAL A 1 101 ? -10.316 3.706 -32.217 1.00 91.44 101 VAL A CA 1
ATOM 707 C C . VAL A 1 101 ? -9.344 2.943 -31.324 1.00 91.44 101 VAL A C 1
ATOM 709 O O . VAL A 1 101 ? -9.733 2.499 -30.250 1.00 91.44 101 VAL A O 1
ATOM 712 N N . ALA A 1 102 ? -8.075 2.840 -31.733 1.00 89.44 102 ALA A N 1
ATOM 713 C CA . ALA A 1 102 ? -7.041 2.201 -30.926 1.00 89.44 102 ALA A CA 1
ATOM 714 C C . ALA A 1 102 ? -6.871 2.899 -29.566 1.00 89.44 102 ALA A C 1
ATOM 716 O O . ALA A 1 102 ? -6.818 2.227 -28.540 1.00 89.44 102 ALA A O 1
ATOM 717 N N . MET A 1 103 ? -6.853 4.236 -29.542 1.00 90.06 103 MET A N 1
ATOM 718 C CA . MET A 1 103 ? -6.734 5.007 -28.305 1.00 90.06 103 MET A CA 1
ATOM 719 C C . MET A 1 103 ? -7.926 4.784 -27.372 1.00 90.06 103 MET A C 1
ATOM 721 O O . MET A 1 103 ? -7.724 4.470 -26.203 1.00 90.06 103 MET A O 1
ATOM 725 N N . VAL A 1 104 ? -9.157 4.898 -27.880 1.00 94.19 104 VAL A N 1
ATOM 726 C CA . VAL A 1 104 ? -10.375 4.685 -27.079 1.00 94.19 104 VAL A CA 1
ATOM 727 C C . VAL A 1 104 ? -10.439 3.257 -26.548 1.00 94.19 104 VAL A C 1
ATOM 729 O O . VAL A 1 104 ? -10.793 3.059 -25.392 1.00 94.19 104 VAL A O 1
ATOM 732 N N . LEU A 1 105 ? -10.063 2.267 -27.358 1.00 94.06 105 LEU A N 1
ATOM 733 C CA . LEU A 1 105 ? -10.077 0.865 -26.954 1.00 94.06 105 LEU A CA 1
ATOM 734 C C . LEU A 1 105 ? -9.046 0.584 -25.855 1.00 94.06 105 LEU A C 1
ATOM 736 O O . LEU A 1 105 ? -9.397 -0.016 -24.846 1.00 94.06 105 LEU A O 1
ATOM 740 N N . VAL A 1 106 ? -7.803 1.052 -26.003 1.00 92.19 106 VAL A N 1
ATOM 741 C CA . VAL A 1 106 ? -6.757 0.856 -24.983 1.00 92.19 106 VAL A CA 1
ATOM 742 C C . VAL A 1 106 ? -7.104 1.594 -23.694 1.00 92.19 106 VAL A C 1
ATOM 744 O O . VAL A 1 106 ? -7.078 0.994 -22.623 1.00 92.19 106 VAL A O 1
ATOM 747 N N . VAL A 1 107 ? -7.482 2.872 -23.786 1.00 94.38 107 VAL A N 1
ATOM 748 C CA . VAL A 1 107 ? -7.863 3.665 -22.609 1.00 94.38 107 VAL A CA 1
ATOM 749 C C . VAL A 1 107 ? -9.091 3.065 -21.930 1.00 94.38 107 VAL A C 1
ATOM 751 O O . VAL A 1 107 ? -9.111 2.950 -20.711 1.00 94.38 107 VAL A O 1
ATOM 754 N N . GLY A 1 108 ? -10.087 2.632 -22.705 1.00 95.94 108 GLY A N 1
ATOM 755 C CA . GLY A 1 108 ? -11.292 1.988 -22.192 1.00 95.94 108 GLY A CA 1
ATOM 756 C C . GLY A 1 108 ? -10.996 0.671 -21.478 1.00 95.94 108 GLY A C 1
ATOM 757 O O . GLY A 1 108 ? -11.478 0.468 -20.368 1.00 95.94 108 GLY A O 1
ATOM 758 N N . ILE A 1 109 ? -10.162 -0.195 -22.062 1.00 95.88 109 ILE A N 1
ATOM 759 C CA . ILE A 1 109 ? -9.754 -1.459 -21.432 1.00 95.88 109 ILE A CA 1
ATOM 760 C C . ILE A 1 109 ? -9.015 -1.195 -20.121 1.00 95.88 109 ILE A C 1
ATOM 762 O O . ILE A 1 109 ? -9.360 -1.797 -19.109 1.00 95.88 109 ILE A O 1
ATOM 766 N N . LEU A 1 110 ? -8.036 -0.286 -20.110 1.00 95.25 110 LEU A N 1
ATOM 767 C CA . LEU A 1 110 ? -7.281 0.010 -18.892 1.00 95.25 110 LEU A CA 1
ATOM 768 C C . LEU A 1 110 ? -8.155 0.685 -17.823 1.00 95.25 110 LEU A C 1
ATOM 770 O O . LEU A 1 110 ? -8.020 0.382 -16.641 1.00 95.25 110 LEU A O 1
ATOM 774 N N . ALA A 1 111 ? -9.090 1.551 -18.222 1.00 94.12 111 ALA A N 1
ATOM 775 C CA . ALA A 1 111 ? -10.043 2.166 -17.303 1.00 94.12 111 ALA A CA 1
ATOM 776 C C . ALA A 1 111 ? -10.966 1.117 -16.662 1.00 94.12 111 ALA A C 1
ATOM 778 O O . ALA A 1 111 ? -11.180 1.153 -15.453 1.00 94.12 111 ALA A O 1
ATOM 779 N N . ILE A 1 112 ? -11.459 0.149 -17.444 1.00 95.38 112 ILE A N 1
ATOM 780 C CA . ILE A 1 112 ? -12.245 -0.981 -16.924 1.00 95.38 112 ILE A CA 1
ATOM 781 C C . ILE A 1 112 ? -11.385 -1.841 -15.993 1.00 95.38 112 ILE A C 1
ATOM 783 O O . ILE A 1 112 ? -11.822 -2.173 -14.895 1.00 95.38 112 ILE A O 1
ATOM 787 N N . ALA A 1 113 ? -10.147 -2.143 -16.387 1.00 95.00 113 ALA A N 1
ATOM 788 C CA . ALA A 1 113 ? -9.205 -2.906 -15.573 1.00 95.00 113 ALA A CA 1
ATOM 789 C C . ALA A 1 113 ? -8.820 -2.196 -14.264 1.00 95.00 113 ALA A C 1
ATOM 791 O O . ALA A 1 113 ? -8.353 -2.853 -13.345 1.00 95.00 113 ALA A O 1
ATOM 792 N N . THR A 1 114 ? -9.036 -0.881 -14.154 1.00 94.88 114 THR A N 1
ATOM 793 C CA . THR A 1 114 ? -8.790 -0.094 -12.935 1.00 94.88 114 THR A CA 1
ATOM 794 C C . THR A 1 114 ? -9.968 -0.148 -11.953 1.00 94.88 114 THR A C 1
ATOM 796 O O . THR A 1 114 ? -9.811 0.195 -10.786 1.00 94.88 114 THR A O 1
ATOM 799 N N . LEU A 1 115 ? -11.160 -0.587 -12.375 1.00 93.69 115 LEU A N 1
ATOM 800 C CA . LEU A 1 115 ? -12.346 -0.622 -11.508 1.00 93.69 115 LEU A CA 1
ATOM 801 C C . LEU A 1 115 ? -12.164 -1.409 -10.195 1.00 93.69 115 LEU A C 1
ATOM 803 O O . LEU A 1 115 ? -12.616 -0.882 -9.177 1.00 93.69 115 LEU A O 1
ATOM 807 N N . PRO A 1 116 ? -11.485 -2.578 -10.167 1.00 94.19 116 PRO A N 1
ATOM 808 C CA . PRO A 1 116 ? -11.302 -3.340 -8.931 1.00 94.19 116 PRO A CA 1
ATOM 809 C C . PRO A 1 116 ? -10.506 -2.588 -7.857 1.00 94.19 116 PRO A C 1
ATOM 811 O O . PRO A 1 116 ? -10.639 -2.890 -6.683 1.00 94.19 116 PRO A O 1
ATOM 814 N N . VAL A 1 117 ? -9.731 -1.553 -8.210 1.00 91.44 117 VAL A N 1
ATOM 815 C CA . VAL A 1 117 ? -8.981 -0.733 -7.234 1.00 91.44 117 VAL A CA 1
ATOM 816 C C . VAL A 1 117 ? -9.886 -0.109 -6.170 1.00 91.44 117 VAL A C 1
ATOM 818 O O . VAL A 1 117 ? -9.424 0.201 -5.078 1.00 91.44 117 VAL A O 1
ATOM 821 N N . LYS A 1 118 ? -11.177 0.078 -6.461 1.00 89.94 118 LYS A N 1
ATOM 822 C CA . LYS A 1 118 ? -12.138 0.610 -5.487 1.00 89.94 118 LYS A CA 1
ATOM 823 C C . LYS A 1 118 ? -12.368 -0.317 -4.297 1.00 89.94 118 LYS A C 1
ATOM 825 O O . LYS A 1 118 ? -12.691 0.179 -3.227 1.00 89.94 118 LYS A O 1
ATOM 830 N N . ASP A 1 119 ? -12.171 -1.615 -4.491 1.00 89.56 119 ASP A N 1
ATOM 831 C CA . ASP A 1 119 ? -12.347 -2.636 -3.460 1.00 89.56 119 ASP A CA 1
ATOM 832 C C . ASP A 1 119 ? -11.021 -2.986 -2.772 1.00 89.56 119 ASP A C 1
ATOM 834 O O . ASP A 1 119 ? -10.944 -3.968 -2.045 1.00 89.56 119 ASP A O 1
ATOM 838 N N . LEU A 1 120 ? -9.970 -2.186 -3.002 1.00 88.62 120 LEU A N 1
ATOM 839 C CA . LEU A 1 120 ? -8.639 -2.405 -2.455 1.00 88.62 120 LEU A CA 1
ATOM 840 C C . LEU A 1 120 ? -8.660 -2.393 -0.922 1.00 88.62 120 LEU A C 1
ATOM 842 O O . LEU A 1 120 ? -8.709 -1.334 -0.297 1.00 88.62 120 LEU A O 1
ATOM 846 N N . GLN A 1 121 ? -8.525 -3.575 -0.328 1.00 87.38 121 GLN A N 1
ATOM 847 C CA . GLN A 1 121 ? -8.313 -3.734 1.111 1.00 87.38 121 GLN A CA 1
ATOM 848 C C . GLN A 1 121 ? -6.825 -3.891 1.430 1.00 87.38 121 GLN A C 1
ATOM 850 O O . GLN A 1 121 ? -6.126 -4.679 0.789 1.00 87.38 121 GLN A O 1
ATOM 855 N N . LEU A 1 122 ? -6.330 -3.143 2.415 1.00 88.50 122 LEU A N 1
ATOM 856 C CA . LEU A 1 122 ? -4.927 -3.161 2.824 1.00 88.50 122 LEU A CA 1
ATOM 857 C C . LEU A 1 122 ? -4.828 -3.468 4.312 1.00 88.50 122 LEU A C 1
ATOM 859 O O . LEU A 1 122 ? -5.383 -2.732 5.125 1.00 88.50 122 LEU A O 1
ATOM 863 N N . ALA A 1 123 ? -4.086 -4.516 4.649 1.00 86.94 123 ALA A N 1
ATOM 864 C CA . ALA A 1 123 ? -3.811 -4.901 6.024 1.00 86.94 123 ALA A CA 1
ATOM 865 C C . ALA A 1 123 ? -2.369 -5.405 6.156 1.00 86.94 123 ALA A C 1
ATOM 867 O O . ALA A 1 123 ? -1.715 -5.779 5.176 1.00 86.94 123 ALA A O 1
ATOM 868 N N . LEU A 1 124 ? -1.851 -5.407 7.383 1.00 85.94 124 LEU A N 1
ATOM 869 C CA . LEU A 1 124 ? -0.628 -6.148 7.669 1.00 85.94 124 LEU A CA 1
ATOM 870 C C . LEU A 1 124 ? -0.957 -7.644 7.773 1.00 85.94 124 LEU A C 1
ATOM 872 O O . LEU A 1 124 ? -2.010 -7.983 8.312 1.00 85.94 124 LEU A O 1
ATOM 876 N N . PRO A 1 125 ? -0.078 -8.526 7.269 1.00 81.94 125 PRO A N 1
ATOM 877 C CA . PRO A 1 125 ? -0.295 -9.964 7.341 1.00 81.94 125 PRO A CA 1
ATOM 878 C C . PRO A 1 125 ? -0.334 -10.438 8.797 1.00 81.94 125 PRO A C 1
ATOM 880 O O . PRO A 1 125 ? 0.458 -9.987 9.631 1.00 81.94 125 PRO A O 1
ATOM 883 N N . ASP A 1 126 ? -1.243 -11.366 9.076 1.00 86.50 126 ASP A N 1
ATOM 884 C CA . ASP A 1 126 ? -1.337 -12.119 10.322 1.00 86.50 126 ASP A CA 1
ATOM 885 C C . ASP A 1 126 ? -1.090 -13.616 10.054 1.00 86.50 126 ASP A C 1
ATOM 887 O O . ASP A 1 126 ? -0.850 -14.035 8.917 1.00 86.50 126 ASP A O 1
ATOM 891 N N . ASN A 1 127 ? -1.157 -14.447 11.097 1.00 87.00 127 ASN A N 1
ATOM 892 C CA . ASN A 1 127 ? -0.967 -15.895 10.944 1.00 87.00 127 ASN A CA 1
ATOM 893 C C . ASN A 1 127 ? -2.070 -16.556 10.088 1.00 87.00 127 ASN A C 1
ATOM 895 O O . ASN A 1 127 ? -1.877 -17.671 9.612 1.00 87.00 127 ASN A O 1
ATOM 899 N N . GLY A 1 128 ? -3.194 -15.871 9.850 1.00 84.88 128 GLY A N 1
ATOM 900 C CA . GLY A 1 128 ? -4.230 -16.283 8.908 1.00 84.88 128 GLY A CA 1
ATOM 901 C C . GLY A 1 128 ? -3.801 -16.129 7.446 1.00 84.88 128 GLY A C 1
ATOM 902 O O . GLY A 1 128 ? -4.490 -16.595 6.554 1.00 84.88 128 GLY A O 1
ATOM 903 N N . THR A 1 129 ? -2.650 -15.535 7.145 1.00 82.69 129 THR A N 1
ATOM 904 C CA . THR A 1 129 ? -2.108 -15.486 5.771 1.00 82.69 129 THR A CA 1
ATOM 905 C C . THR A 1 129 ? -1.010 -16.518 5.509 1.00 82.69 129 THR A C 1
ATOM 907 O O . THR A 1 129 ? -0.508 -16.613 4.389 1.00 82.69 129 THR A O 1
ATOM 910 N N . GLU A 1 130 ? -0.643 -17.308 6.521 1.00 87.38 130 GLU A N 1
ATOM 911 C CA . GLU A 1 130 ? 0.366 -18.360 6.390 1.00 87.38 130 GLU A CA 1
ATOM 912 C C . GLU A 1 130 ? -0.171 -19.581 5.617 1.00 87.38 130 GLU A C 1
ATOM 914 O O . GLU A 1 130 ? -1.371 -19.873 5.678 1.00 87.38 130 GLU A O 1
ATOM 919 N N . PRO A 1 131 ? 0.695 -20.337 4.914 1.00 85.25 131 PRO A N 1
ATOM 920 C CA . PRO A 1 131 ? 0.287 -21.535 4.186 1.00 85.25 131 PRO A CA 1
ATOM 921 C C . PRO A 1 131 ? -0.361 -22.592 5.088 1.00 85.25 131 PRO A C 1
ATOM 923 O O . PRO A 1 131 ? 0.045 -22.797 6.240 1.00 85.25 131 PRO A O 1
ATOM 926 N N . VAL A 1 132 ? -1.331 -23.319 4.529 1.00 86.06 132 VAL A N 1
ATOM 927 C CA . VAL A 1 132 ? -2.033 -24.409 5.223 1.00 86.06 132 VAL A CA 1
ATOM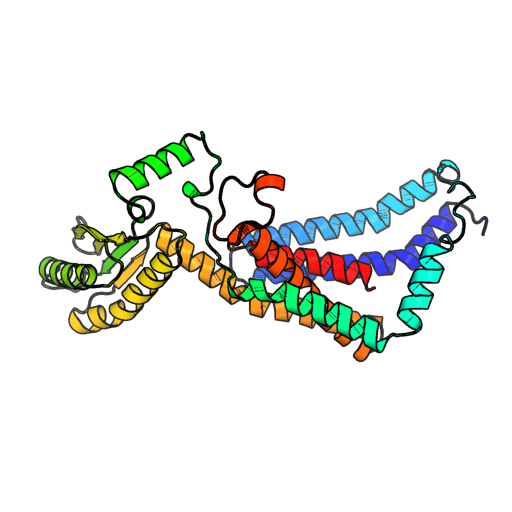 928 C C . VAL A 1 132 ? -1.054 -25.524 5.612 1.00 86.06 132 VAL A C 1
ATOM 930 O O . VAL A 1 132 ? -0.213 -25.940 4.813 1.00 86.06 132 VAL A O 1
ATOM 933 N N . GLY A 1 133 ? -1.169 -26.022 6.847 1.00 87.62 133 GLY A N 1
ATOM 934 C CA . GLY A 1 133 ? -0.290 -27.055 7.407 1.00 87.62 133 GLY A CA 1
ATOM 935 C C . GLY A 1 133 ? 0.983 -26.519 8.068 1.00 87.62 133 GLY A C 1
ATOM 936 O O . GLY A 1 133 ? 1.860 -27.300 8.449 1.00 87.62 133 GLY A 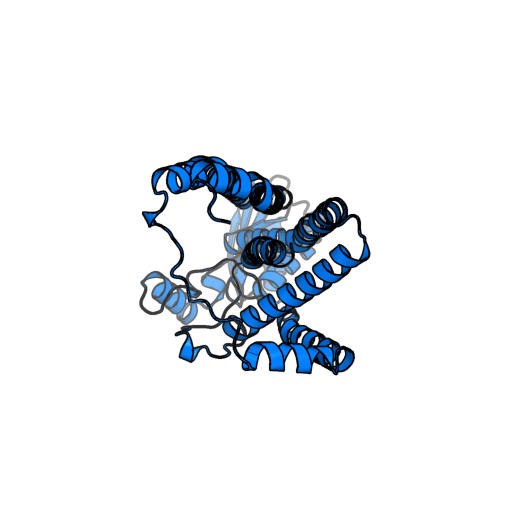O 1
ATOM 937 N N . THR A 1 134 ? 1.115 -25.196 8.201 1.00 92.31 134 THR A N 1
ATOM 938 C CA . THR A 1 134 ? 2.124 -24.584 9.072 1.00 92.31 134 THR A CA 1
ATOM 939 C C . THR A 1 134 ? 1.603 -24.508 10.515 1.00 92.31 134 THR A C 1
ATOM 941 O O . THR A 1 134 ? 0.423 -24.221 10.720 1.00 92.31 134 THR A O 1
ATOM 944 N N . PRO A 1 135 ? 2.458 -24.681 11.546 1.00 94.69 135 PRO A N 1
ATOM 945 C CA . PRO A 1 135 ? 2.024 -24.573 12.944 1.00 94.69 135 PRO A CA 1
ATOM 946 C C . PRO A 1 135 ? 1.351 -23.236 13.291 1.00 94.69 135 PRO A C 1
ATOM 948 O O . PRO A 1 135 ? 0.487 -23.184 14.164 1.00 94.69 135 PRO A O 1
ATOM 951 N N . GLN A 1 136 ? 1.760 -22.151 12.628 1.00 92.38 136 GLN A N 1
ATOM 952 C CA . GLN A 1 136 ? 1.199 -20.811 12.784 1.00 92.38 136 GLN A CA 1
ATOM 953 C C . GLN A 1 136 ? -0.236 -20.745 12.264 1.00 92.38 136 GLN A C 1
ATOM 955 O O . GLN A 1 136 ? -1.109 -20.267 12.990 1.00 92.38 136 GLN A O 1
ATOM 960 N N . ARG A 1 137 ? -0.475 -21.253 11.047 1.00 92.00 137 ARG A N 1
ATOM 961 C CA . ARG A 1 137 ? -1.806 -21.292 10.441 1.00 92.00 137 ARG A CA 1
ATOM 962 C C . ARG A 1 137 ? -2.746 -22.196 11.231 1.00 92.00 137 ARG A C 1
ATOM 964 O O . ARG A 1 137 ? -3.836 -21.766 11.588 1.00 92.00 137 ARG A O 1
ATOM 971 N N . ASP A 1 138 ? -2.280 -23.385 11.608 1.00 94.38 138 ASP A N 1
ATOM 972 C CA . ASP A 1 138 ? -3.067 -24.327 12.408 1.00 94.38 138 ASP A CA 1
ATOM 973 C C . ASP A 1 138 ? -3.463 -23.713 13.763 1.00 94.38 138 ASP A C 1
ATOM 975 O O . ASP A 1 138 ? -4.597 -23.853 14.213 1.00 94.38 138 ASP A O 1
ATOM 979 N N . SER A 1 139 ? -2.544 -22.988 14.413 1.00 94.69 139 SER A N 1
ATOM 980 C CA . SER A 1 139 ? -2.843 -22.300 15.677 1.00 94.69 139 SER A CA 1
ATOM 981 C C . SER A 1 139 ? -3.883 -21.196 15.496 1.00 94.69 139 SER A C 1
ATOM 983 O O . SER A 1 139 ? -4.749 -21.040 16.351 1.00 94.69 139 SER A O 1
ATOM 985 N N . TYR A 1 140 ? -3.801 -20.436 14.401 1.00 93.38 140 TYR A N 1
ATOM 986 C CA . TYR A 1 140 ? -4.754 -19.372 14.092 1.00 93.38 140 TYR A CA 1
ATOM 987 C C . TYR A 1 140 ? -6.162 -19.925 13.860 1.00 93.38 140 TYR A C 1
ATOM 989 O O . TYR A 1 140 ? -7.117 -19.425 14.454 1.00 93.38 140 TYR A O 1
ATOM 997 N N . ASP A 1 141 ? -6.271 -20.984 13.054 1.00 93.44 141 ASP A N 1
ATOM 998 C CA . ASP A 1 141 ? -7.543 -21.631 12.727 1.00 93.44 141 ASP A CA 1
ATOM 999 C C . ASP A 1 141 ? -8.179 -22.274 13.970 1.00 93.44 141 ASP A C 1
ATOM 1001 O O . ASP A 1 141 ? -9.381 -22.152 14.180 1.00 93.44 141 ASP A O 1
ATOM 1005 N N . LEU A 1 142 ? -7.382 -22.893 14.851 1.00 95.81 142 LEU A N 1
ATOM 1006 C CA . LEU A 1 142 ? -7.883 -23.424 16.124 1.00 95.81 142 LEU A CA 1
ATOM 1007 C C . LEU A 1 142 ? -8.357 -22.307 17.068 1.00 95.81 142 LEU A C 1
ATOM 1009 O O . LEU A 1 142 ? -9.357 -22.466 17.765 1.00 95.81 142 LEU A O 1
ATOM 1013 N N . VAL A 1 143 ? -7.657 -21.172 17.126 1.00 95.06 143 VAL A N 1
ATOM 1014 C CA . VAL A 1 143 ? -8.120 -20.033 17.933 1.00 95.06 143 VAL A CA 1
ATOM 1015 C C . VAL A 1 143 ? -9.434 -19.483 17.377 1.00 95.06 143 VAL A C 1
ATOM 1017 O O . VAL A 1 143 ? -10.356 -19.237 18.153 1.00 95.06 143 VAL A O 1
ATOM 1020 N N . ASP A 1 144 ? -9.540 -19.359 16.054 1.00 93.31 144 ASP A N 1
ATOM 1021 C CA . ASP A 1 144 ? -10.757 -18.920 15.371 1.00 93.31 144 ASP A CA 1
ATOM 1022 C C . ASP A 1 144 ? -11.933 -19.880 15.634 1.00 93.31 144 ASP A C 1
ATOM 1024 O O . ASP A 1 144 ? -12.996 -19.455 16.080 1.00 93.31 144 ASP A O 1
ATOM 1028 N N . GLU A 1 145 ? -11.722 -21.192 15.485 1.00 94.44 145 GLU A N 1
ATOM 1029 C CA . GLU A 1 145 ? -12.754 -22.220 15.677 1.00 94.44 145 GLU A CA 1
ATOM 1030 C C . GLU A 1 145 ? -13.277 -22.289 17.122 1.00 94.44 145 GLU A C 1
ATOM 1032 O O . GLU A 1 145 ? -14.488 -22.382 17.342 1.00 94.44 145 GLU A O 1
ATOM 1037 N N . TYR A 1 146 ? -12.384 -22.271 18.120 1.00 94.81 146 TYR A N 1
ATOM 1038 C CA . TYR A 1 146 ? -12.761 -22.528 19.517 1.00 94.81 146 TYR A CA 1
ATOM 1039 C C . TYR A 1 146 ? -13.057 -21.270 20.334 1.00 94.81 146 TYR A C 1
ATOM 1041 O O . TYR A 1 146 ? -13.774 -21.359 21.334 1.00 94.81 146 TYR A O 1
ATOM 1049 N N . PHE A 1 147 ? -12.498 -20.122 19.952 1.00 93.25 147 PHE A N 1
ATOM 1050 C CA . PHE A 1 147 ? -12.638 -18.872 20.700 1.00 93.25 147 PHE A CA 1
ATOM 1051 C C . PHE A 1 147 ? -13.270 -17.751 19.867 1.00 93.25 147 PHE A C 1
ATOM 1053 O O . PHE A 1 147 ? -13.851 -16.835 20.441 1.00 93.25 147 PHE A O 1
ATOM 1060 N N . GLY A 1 148 ? -13.242 -17.845 18.537 1.00 92.88 148 GLY A N 1
ATOM 1061 C CA . GLY A 1 148 ? -13.770 -16.843 17.616 1.00 92.88 148 GLY A CA 1
ATOM 1062 C C . GLY A 1 148 ? -12.674 -15.954 17.012 1.00 92.88 148 GLY A C 1
ATOM 1063 O O . GLY A 1 148 ? -11.587 -15.808 17.583 1.00 92.88 148 GLY A O 1
ATOM 1064 N N . PRO A 1 149 ? -12.957 -15.284 15.884 1.00 92.31 149 PRO A N 1
ATOM 1065 C CA . PRO A 1 149 ? -11.934 -14.645 15.050 1.00 92.31 149 PRO A CA 1
ATOM 1066 C C . PRO A 1 149 ? -11.209 -13.491 15.747 1.00 92.31 149 PRO A C 1
ATOM 1068 O O . PRO A 1 149 ? -10.005 -13.303 15.560 1.00 92.31 149 PRO A O 1
ATOM 1071 N N . GLY A 1 150 ? -11.899 -12.736 16.606 1.00 91.69 150 GLY A N 1
ATOM 1072 C CA . GLY A 1 150 ? -11.297 -11.613 17.329 1.00 91.69 150 GLY A CA 1
ATOM 1073 C C . GLY A 1 150 ? -10.264 -12.011 18.381 1.00 91.69 150 GLY A C 1
ATOM 1074 O O . GLY A 1 150 ? -9.447 -11.175 18.776 1.00 91.69 150 GLY A O 1
ATOM 1075 N N . TYR A 1 151 ? -10.231 -13.277 18.813 1.00 93.19 151 TYR A N 1
ATOM 1076 C CA . TYR A 1 151 ? -9.200 -13.759 19.737 1.00 93.19 151 TYR A CA 1
ATOM 1077 C C . TYR A 1 151 ? -7.810 -13.816 19.103 1.00 93.19 151 TYR A C 1
ATOM 1079 O O . TYR A 1 151 ? -6.813 -13.718 19.821 1.00 93.19 151 TYR A O 1
ATOM 1087 N N . ASN A 1 152 ? -7.726 -13.900 17.774 1.00 92.69 152 ASN A N 1
ATOM 1088 C CA . ASN A 1 152 ? -6.457 -13.818 17.056 1.00 92.69 152 ASN A CA 1
ATOM 1089 C C . ASN A 1 152 ? -5.843 -12.406 17.082 1.00 92.69 152 ASN A C 1
ATOM 1091 O O . ASN A 1 152 ? -4.668 -12.236 16.755 1.00 92.69 152 ASN A O 1
ATOM 1095 N N . GLY A 1 153 ? -6.603 -11.389 17.498 1.00 92.44 153 GLY A N 1
ATOM 1096 C CA . GLY A 1 153 ? -6.138 -10.007 17.505 1.00 92.44 153 GLY A CA 1
ATOM 1097 C C . GLY A 1 153 ? -6.920 -9.083 18.435 1.00 92.44 153 GLY A C 1
ATOM 1098 O O . GLY A 1 153 ? -7.514 -8.119 17.944 1.00 92.44 153 GLY A O 1
ATOM 1099 N N . PRO A 1 154 ? -6.887 -9.311 19.761 1.00 93.94 154 PRO A N 1
ATOM 1100 C CA . PRO A 1 154 ? -7.575 -8.459 20.719 1.00 93.94 154 PRO A CA 1
ATOM 1101 C C . PRO A 1 154 ? -7.022 -7.029 20.707 1.00 93.94 154 PRO A C 1
ATOM 1103 O O . PRO A 1 154 ? -5.815 -6.794 20.576 1.00 93.94 154 PRO A O 1
ATOM 1106 N N . LEU A 1 155 ? -7.918 -6.069 20.906 1.00 95.31 155 LEU A N 1
ATOM 1107 C CA . LEU A 1 155 ? -7.599 -4.659 21.090 1.00 95.31 155 LEU A CA 1
ATOM 1108 C C . LEU A 1 155 ? -7.365 -4.377 22.576 1.00 95.31 155 LEU A C 1
ATOM 1110 O O . LEU A 1 155 ? -7.993 -4.974 23.452 1.00 95.31 155 LEU A O 1
ATOM 1114 N N . LEU A 1 156 ? -6.462 -3.450 22.872 1.00 94.25 156 LEU A N 1
ATOM 1115 C CA . LEU A 1 156 ? -6.211 -2.976 24.228 1.00 94.25 156 LEU A CA 1
ATOM 1116 C C . LEU A 1 156 ? -6.624 -1.514 24.315 1.00 94.25 156 LEU A C 1
ATOM 1118 O O . LEU A 1 156 ? -6.062 -0.672 23.626 1.00 94.25 156 LEU A O 1
ATOM 1122 N N . VAL A 1 157 ? -7.577 -1.198 25.179 1.00 94.25 157 VAL A N 1
ATOM 1123 C CA . VAL A 1 157 ? -7.958 0.177 25.494 1.00 94.25 157 VAL A CA 1
ATOM 1124 C C . VAL A 1 157 ? -7.316 0.544 26.823 1.00 94.25 157 VAL A C 1
ATOM 1126 O O . VAL A 1 157 ? -7.560 -0.099 27.841 1.00 94.25 157 VAL A O 1
ATOM 1129 N N . THR A 1 158 ? -6.446 1.545 26.816 1.00 93.38 158 THR A N 1
ATOM 1130 C CA . THR A 1 158 ? -5.766 2.035 28.014 1.00 93.38 158 THR A CA 1
ATOM 1131 C C . THR A 1 158 ? -6.424 3.310 28.507 1.00 93.38 158 THR A C 1
ATOM 1133 O O . THR A 1 158 ? -6.675 4.206 27.702 1.00 93.38 158 THR A O 1
ATOM 1136 N N . LEU A 1 159 ? -6.638 3.409 29.816 1.00 92.06 159 LEU A N 1
ATOM 1137 C CA . LEU A 1 159 ? -7.136 4.603 30.487 1.00 92.06 159 LEU A CA 1
ATOM 1138 C C . LEU A 1 159 ? -6.067 5.135 31.442 1.00 92.06 159 LEU A C 1
ATOM 1140 O O . LEU A 1 159 ? -5.596 4.389 32.301 1.00 92.06 159 LEU A O 1
ATOM 1144 N N . ASP A 1 160 ? -5.715 6.412 31.320 1.00 91.69 160 ASP A N 1
ATOM 1145 C CA . ASP A 1 160 ? -4.896 7.126 32.301 1.00 91.69 160 ASP A CA 1
ATOM 1146 C C . ASP A 1 160 ? -5.778 7.535 33.485 1.00 91.69 160 ASP A C 1
ATOM 1148 O O . ASP A 1 160 ? -6.538 8.502 33.423 1.00 91.69 160 ASP A O 1
ATOM 1152 N N . VAL A 1 161 ? -5.704 6.751 34.558 1.00 87.56 161 VAL A N 1
ATOM 1153 C CA . VAL A 1 161 ? -6.525 6.911 35.762 1.00 87.56 161 VAL A CA 1
ATOM 1154 C C . VAL A 1 161 ? -5.769 7.612 36.896 1.00 87.56 161 VAL A C 1
ATOM 1156 O O . VAL A 1 161 ? -6.305 7.706 37.999 1.00 87.56 161 VAL A O 1
ATOM 1159 N N . ILE A 1 162 ? -4.570 8.166 36.641 1.00 85.44 162 ILE A N 1
ATOM 1160 C CA . ILE A 1 162 ? -3.722 8.852 37.643 1.00 85.44 162 ILE A CA 1
ATOM 1161 C C . ILE A 1 162 ? -4.471 9.975 38.362 1.00 85.44 162 ILE A C 1
ATOM 1163 O O . ILE A 1 162 ? -4.302 10.195 39.562 1.00 85.44 162 ILE A O 1
ATOM 1167 N N . THR A 1 163 ? -5.274 10.726 37.616 1.00 82.56 163 THR A N 1
ATOM 1168 C CA . THR A 1 163 ? -6.018 11.893 38.103 1.00 82.56 163 THR A CA 1
ATOM 1169 C C . THR A 1 163 ? -7.389 11.525 38.672 1.00 82.56 163 THR A C 1
ATOM 1171 O O . THR A 1 163 ? -8.041 12.376 39.288 1.00 82.56 163 THR A O 1
ATOM 1174 N N . SER A 1 164 ? -7.829 10.274 38.494 1.00 83.69 164 SER A N 1
ATOM 1175 C CA . SER A 1 164 ? -9.152 9.825 38.912 1.00 83.69 164 SER A CA 1
ATOM 1176 C C . SER A 1 164 ? -9.209 9.583 40.417 1.00 83.69 164 SER A C 1
ATOM 1178 O O . SER A 1 164 ? -8.326 8.982 41.027 1.00 83.69 164 SER A O 1
ATOM 1180 N N . ARG A 1 165 ? -10.304 10.036 41.033 1.00 83.00 165 ARG A N 1
ATOM 1181 C CA . ARG A 1 165 ? -10.618 9.754 42.443 1.00 83.00 165 ARG A CA 1
ATOM 1182 C C . ARG A 1 165 ? -11.360 8.431 42.626 1.00 83.00 165 ARG A C 1
ATOM 1184 O O . ARG A 1 165 ? -11.462 7.963 43.756 1.00 83.00 165 ARG A O 1
ATOM 1191 N N . ASP A 1 166 ? -11.855 7.854 41.532 1.00 86.50 166 ASP A N 1
ATOM 1192 C CA . ASP A 1 166 ? -12.502 6.545 41.488 1.00 86.50 166 ASP A CA 1
ATOM 1193 C C . ASP A 1 166 ? -12.065 5.768 40.228 1.00 86.50 166 ASP A C 1
ATOM 1195 O O . ASP A 1 166 ? -12.813 5.668 39.253 1.00 86.50 166 ASP A O 1
ATOM 1199 N N . PRO A 1 167 ? -10.828 5.234 40.202 1.00 84.31 167 PRO A N 1
ATOM 1200 C CA . PRO A 1 167 ? -10.324 4.481 39.054 1.00 84.31 167 PRO A CA 1
ATOM 1201 C C . PRO A 1 167 ? -11.176 3.258 38.702 1.00 84.31 167 PRO A C 1
ATOM 1203 O O . PRO A 1 167 ? -11.261 2.894 37.536 1.00 84.31 167 PRO A O 1
ATOM 1206 N N . LEU A 1 168 ? -11.802 2.612 39.691 1.00 86.12 168 LEU A N 1
ATOM 1207 C CA . LEU A 1 168 ? -12.596 1.403 39.464 1.00 86.12 168 LEU A CA 1
ATOM 1208 C C . LEU A 1 168 ? -13.966 1.727 38.865 1.00 86.12 168 LEU A C 1
ATOM 1210 O O . LEU A 1 168 ? -14.381 1.034 37.940 1.00 86.12 168 LEU A O 1
ATOM 1214 N N . GLY A 1 169 ? -14.640 2.776 39.349 1.00 87.69 169 GLY A N 1
ATOM 1215 C CA . GLY A 1 169 ? -15.898 3.246 38.768 1.00 87.69 169 GLY A CA 1
ATOM 1216 C C . GLY A 1 169 ? -15.726 3.684 37.317 1.00 87.69 169 GLY A C 1
ATOM 1217 O O . GLY A 1 169 ? -16.445 3.206 36.447 1.00 87.69 169 GLY A O 1
ATOM 1218 N N . VAL A 1 170 ? -14.690 4.483 37.032 1.00 87.94 170 VAL A N 1
ATOM 1219 C CA . VAL A 1 170 ? -14.393 4.937 35.662 1.00 87.94 170 VAL A CA 1
ATOM 1220 C C . VAL A 1 170 ? -14.116 3.764 34.719 1.00 87.94 170 VAL A C 1
ATOM 1222 O O . VAL A 1 170 ? -14.610 3.743 33.596 1.00 87.94 170 VAL A O 1
ATOM 1225 N N . VAL A 1 171 ? -13.353 2.761 35.165 1.00 88.94 171 VAL A N 1
ATOM 1226 C CA . VAL A 1 171 ? -13.092 1.564 34.349 1.00 88.94 171 VAL A CA 1
ATOM 1227 C C . VAL A 1 171 ? -14.374 0.777 34.089 1.00 88.94 171 VAL A C 1
ATOM 1229 O O . VAL A 1 171 ? -14.559 0.309 32.971 1.00 88.94 171 VAL A O 1
ATOM 1232 N N . ALA A 1 172 ? -15.261 0.651 35.079 1.00 90.19 172 ALA A N 1
ATOM 1233 C CA . ALA A 1 172 ? -16.533 -0.051 34.922 1.00 90.19 172 ALA A CA 1
ATOM 1234 C C . ALA A 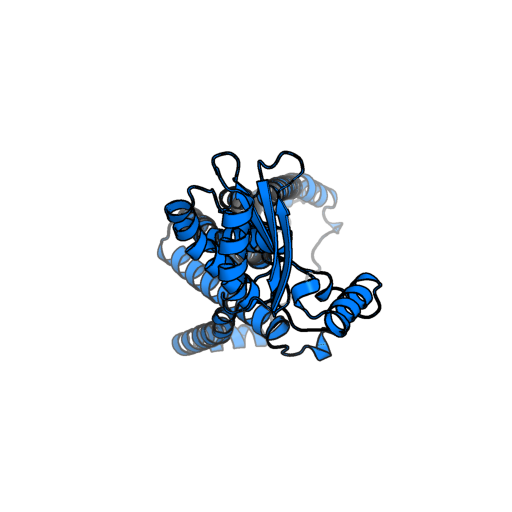1 172 ? -17.498 0.678 33.969 1.00 90.19 172 ALA A C 1
ATOM 1236 O O . ALA A 1 172 ? -18.195 0.025 33.190 1.00 90.19 172 ALA A O 1
ATOM 1237 N N . ASP A 1 173 ? -17.522 2.012 34.006 1.00 90.88 173 ASP A N 1
ATOM 1238 C CA . ASP A 1 173 ? -18.329 2.832 33.099 1.00 90.88 173 ASP A CA 1
ATOM 1239 C C . ASP A 1 173 ? -17.826 2.701 31.653 1.00 90.88 173 ASP A C 1
ATOM 1241 O O . ASP A 1 173 ? -18.597 2.342 30.762 1.00 90.88 173 ASP A O 1
ATOM 1245 N N . VAL A 1 174 ? -16.516 2.853 31.427 1.00 90.88 174 VAL A N 1
ATOM 1246 C CA . VAL A 1 174 ? -15.927 2.691 30.086 1.00 90.88 174 VAL A CA 1
ATOM 1247 C C . VAL A 1 174 ? -16.047 1.251 29.585 1.00 90.88 174 VAL A C 1
ATOM 1249 O O . VAL A 1 174 ? -16.329 1.027 28.412 1.00 90.88 174 VAL A O 1
ATOM 1252 N N . GLU A 1 175 ? -15.892 0.248 30.452 1.00 92.12 175 GLU A N 1
ATOM 1253 C CA . GLU A 1 175 ? -16.149 -1.151 30.096 1.00 92.12 175 GLU A CA 1
ATOM 1254 C C . GLU A 1 175 ? -17.589 -1.354 29.609 1.00 92.12 175 GLU A C 1
ATOM 1256 O O . GLU A 1 175 ? -17.821 -2.062 28.627 1.00 92.12 175 GLU A O 1
ATOM 1261 N N . LYS A 1 176 ? -18.566 -0.756 30.294 1.00 92.25 176 LYS A N 1
ATOM 1262 C CA . LYS A 1 176 ? -19.979 -0.865 29.928 1.00 92.25 176 LYS A CA 1
ATOM 1263 C C . LYS A 1 176 ? -20.257 -0.223 28.571 1.00 92.25 176 LYS A C 1
ATOM 1265 O O . LYS A 1 176 ? -20.994 -0.816 27.783 1.00 92.25 176 LYS A O 1
ATOM 1270 N N . ASP A 1 177 ? -19.668 0.935 28.305 1.00 92.38 177 ASP A N 1
ATOM 1271 C CA . ASP A 1 177 ? -19.805 1.616 27.020 1.00 92.38 177 ASP A CA 1
ATOM 1272 C C . ASP A 1 177 ? -19.156 0.806 25.895 1.00 92.38 177 ASP A C 1
ATOM 1274 O O . ASP A 1 177 ? -19.810 0.524 24.894 1.00 92.38 177 ASP A O 1
ATOM 1278 N N . LEU A 1 178 ? -17.934 0.307 26.109 1.00 93.19 178 LEU A N 1
ATOM 1279 C CA . LEU A 1 178 ? -17.236 -0.559 25.154 1.00 93.19 178 LEU A CA 1
ATOM 1280 C C . LEU A 1 178 ? -18.026 -1.834 24.835 1.00 93.19 178 LEU A C 1
ATOM 1282 O O . LEU A 1 178 ? -18.068 -2.264 23.687 1.00 93.19 178 LEU A O 1
ATOM 1286 N N . ARG A 1 179 ? -18.685 -2.446 25.828 1.00 94.00 179 ARG A N 1
ATOM 1287 C CA . ARG A 1 179 ? -19.577 -3.599 25.598 1.00 94.00 179 ARG A CA 1
ATOM 1288 C C . ARG A 1 179 ? -20.786 -3.251 24.727 1.00 94.00 179 ARG A C 1
ATOM 1290 O O . ARG A 1 179 ? -21.350 -4.147 24.108 1.00 94.00 179 ARG A O 1
ATOM 1297 N N . ALA A 1 180 ? -21.225 -1.994 24.728 1.00 93.62 180 ALA A N 1
ATOM 1298 C CA . ALA A 1 180 ? -22.342 -1.527 23.913 1.00 93.62 180 ALA A CA 1
ATOM 1299 C C . ALA A 1 180 ? -21.910 -1.099 22.498 1.00 93.62 180 ALA A C 1
ATOM 1301 O O . ALA A 1 180 ? -22.766 -0.990 21.615 1.00 93.62 180 ALA A O 1
ATOM 1302 N N . THR A 1 181 ? -20.612 -0.878 22.262 1.00 94.25 181 THR A N 1
ATOM 1303 C CA . THR A 1 181 ? -20.072 -0.507 20.951 1.00 94.25 181 THR A CA 1
ATOM 1304 C C . THR A 1 181 ? -20.276 -1.649 19.938 1.00 94.25 181 THR A C 1
ATOM 1306 O O . THR A 1 181 ? -19.815 -2.774 20.156 1.00 94.25 181 THR A O 1
ATOM 1309 N N . PRO A 1 182 ? -20.935 -1.401 18.788 1.00 94.50 182 PRO A N 1
ATOM 1310 C CA . PRO A 1 182 ? -21.152 -2.437 17.784 1.00 94.50 182 PRO A CA 1
ATOM 1311 C C . PRO A 1 182 ? -19.835 -2.997 17.241 1.00 94.50 182 PRO A C 1
ATOM 1313 O O . PRO A 1 182 ? -18.965 -2.241 16.813 1.00 94.50 182 PRO A O 1
ATOM 1316 N N . GLY A 1 183 ? -19.723 -4.323 17.184 1.00 92.12 183 GLY A N 1
ATOM 1317 C CA . GLY A 1 183 ? -18.526 -5.023 16.710 1.00 92.12 183 GLY A CA 1
ATOM 1318 C C . GLY A 1 183 ? -17.635 -5.565 17.828 1.00 92.12 183 GLY A C 1
ATOM 1319 O O . GLY A 1 183 ? -16.752 -6.367 17.528 1.00 92.12 183 GLY A O 1
ATOM 1320 N N . VAL A 1 184 ? -17.885 -5.194 19.089 1.00 95.44 184 VAL A N 1
ATOM 1321 C CA . VAL A 1 184 ? -17.296 -5.852 20.262 1.00 95.44 184 VAL A CA 1
ATOM 1322 C C . VAL A 1 184 ? -18.059 -7.141 20.558 1.00 95.44 184 VAL A C 1
ATOM 1324 O O . VAL A 1 184 ? -19.267 -7.106 20.772 1.00 95.44 184 VAL A O 1
ATOM 1327 N N . GLU A 1 185 ? -17.351 -8.268 20.583 1.00 93.56 185 GLU A N 1
ATOM 1328 C CA . GLU A 1 185 ? -17.917 -9.569 20.961 1.00 93.56 185 GLU A CA 1
ATOM 1329 C C . GLU A 1 185 ? -17.850 -9.759 22.478 1.00 93.56 185 GLU A C 1
ATOM 1331 O O . GLU A 1 185 ? -18.830 -10.111 23.135 1.00 93.56 185 GLU A O 1
ATOM 1336 N N . GLN A 1 186 ? -16.680 -9.486 23.062 1.00 92.75 186 GLN A N 1
ATOM 1337 C CA . GLN A 1 186 ? -16.436 -9.710 24.480 1.00 92.75 186 GLN A CA 1
ATOM 1338 C C . GLN A 1 186 ? -15.408 -8.724 25.043 1.00 92.75 186 GLN A C 1
ATOM 1340 O O . GLN A 1 186 ? -14.474 -8.305 24.365 1.00 92.75 186 GLN A O 1
ATOM 1345 N N . ILE A 1 187 ? -15.541 -8.398 26.330 1.00 90.94 187 ILE A N 1
ATOM 1346 C CA . ILE A 1 187 ? -14.463 -7.793 27.119 1.00 90.94 187 ILE A CA 1
ATOM 1347 C C . ILE A 1 187 ? -13.781 -8.897 27.925 1.00 90.94 187 ILE A C 1
ATOM 1349 O O . ILE A 1 187 ? -14.434 -9.593 28.705 1.00 90.94 187 ILE A O 1
ATOM 1353 N N . GLY A 1 188 ? -12.480 -9.083 27.705 1.00 81.44 188 GLY A N 1
ATOM 1354 C CA . GLY A 1 188 ? -11.699 -10.147 28.341 1.00 81.44 188 GLY A CA 1
ATOM 1355 C C . GLY A 1 188 ? -11.266 -9.794 29.764 1.00 81.44 188 GLY A C 1
ATOM 1356 O O . GLY A 1 188 ? -11.529 -10.536 30.709 1.00 81.44 188 GLY A O 1
ATOM 1357 N N . LEU A 1 189 ? -10.603 -8.647 29.922 1.00 76.38 189 LEU A N 1
ATOM 1358 C CA . LEU A 1 189 ? -10.040 -8.182 31.189 1.00 76.38 189 LEU A CA 1
ATOM 1359 C C . LEU A 1 189 ? -10.151 -6.659 31.266 1.00 76.38 189 LEU A C 1
ATOM 1361 O O . LEU A 1 189 ? -9.680 -5.984 30.359 1.00 76.38 189 LEU A O 1
ATOM 1365 N N . ALA A 1 190 ? -10.718 -6.125 32.345 1.00 78.88 190 ALA A N 1
ATOM 1366 C CA . ALA A 1 190 ? -10.765 -4.693 32.633 1.00 78.88 190 ALA A CA 1
ATOM 1367 C C . ALA A 1 190 ? -10.186 -4.459 34.032 1.00 78.88 190 ALA A C 1
ATOM 1369 O O . ALA A 1 190 ? -10.873 -4.615 35.040 1.00 78.88 190 ALA A O 1
ATOM 1370 N N . THR A 1 191 ? -8.885 -4.172 34.118 1.00 80.25 191 THR A N 1
ATOM 1371 C CA . THR A 1 191 ? -8.212 -4.026 35.420 1.00 80.25 191 THR A CA 1
ATOM 1372 C C . THR A 1 191 ? -7.187 -2.896 35.423 1.00 80.25 191 THR A C 1
ATOM 1374 O O . THR A 1 191 ? -6.377 -2.809 34.494 1.00 80.25 191 THR A O 1
ATOM 1377 N N . PRO A 1 192 ? -7.146 -2.075 36.489 1.00 79.06 192 PRO A N 1
ATOM 1378 C CA . PRO A 1 192 ? -6.015 -1.204 36.778 1.00 79.06 192 PRO A CA 1
ATOM 1379 C C . PRO A 1 192 ? -4.711 -1.986 36.941 1.00 79.06 192 PRO A C 1
ATOM 1381 O O . PRO A 1 192 ? -4.687 -3.111 37.450 1.00 79.06 192 PRO A O 1
ATOM 1384 N N . ASN A 1 193 ? -3.605 -1.369 36.547 1.00 82.19 193 ASN A N 1
ATOM 1385 C CA . ASN A 1 193 ? -2.275 -1.868 36.833 1.00 82.19 193 ASN A CA 1
ATOM 1386 C C . ASN A 1 193 ? -1.954 -1.741 38.336 1.00 82.19 193 ASN A C 1
ATOM 1388 O O . ASN A 1 193 ? -2.671 -1.107 39.110 1.00 82.19 193 ASN A O 1
ATOM 1392 N N . ARG A 1 194 ? -0.843 -2.342 38.779 1.00 80.31 194 ARG A N 1
ATOM 1393 C CA . ARG A 1 194 ? -0.483 -2.387 40.211 1.00 80.31 194 ARG A CA 1
ATOM 1394 C C . ARG A 1 194 ? -0.316 -1.012 40.858 1.00 80.31 194 ARG A C 1
ATOM 1396 O O . ARG A 1 194 ? -0.521 -0.891 42.060 1.00 80.31 194 ARG A O 1
ATOM 1403 N N . THR A 1 195 ? 0.104 -0.014 40.088 1.00 80.25 195 THR A N 1
AT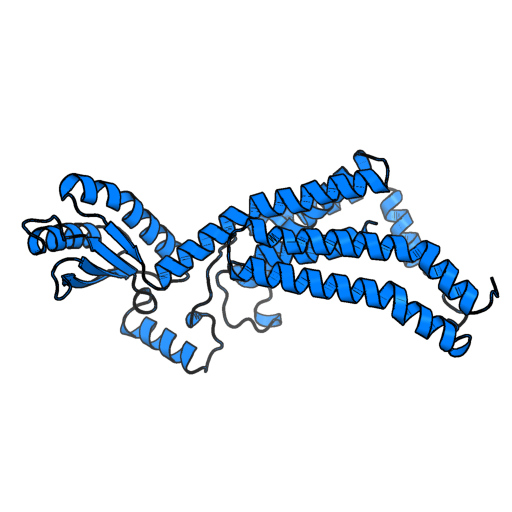OM 1404 C CA . THR A 1 195 ? 0.298 1.364 40.555 1.00 80.25 195 THR A CA 1
ATOM 1405 C C . THR A 1 195 ? -0.981 2.199 40.488 1.00 80.25 195 THR A C 1
ATOM 1407 O O . THR A 1 195 ? -0.966 3.325 40.973 1.00 80.25 195 THR A O 1
ATOM 1410 N N . ALA A 1 196 ? -2.077 1.643 39.952 1.00 77.94 196 ALA A N 1
ATOM 1411 C CA . ALA A 1 196 ? -3.357 2.313 39.727 1.00 77.94 196 ALA A CA 1
ATOM 1412 C C . ALA A 1 196 ? -3.222 3.643 38.964 1.00 77.94 196 ALA A C 1
ATOM 1414 O O . ALA A 1 196 ? -4.008 4.561 39.173 1.00 77.94 196 ALA A O 1
ATOM 1415 N N . ASP A 1 197 ? -2.217 3.736 38.090 1.00 83.81 197 ASP A N 1
ATOM 1416 C CA . ASP A 1 197 ? -2.022 4.869 37.182 1.00 83.81 197 ASP A CA 1
ATOM 1417 C C . ASP A 1 197 ? -2.665 4.606 35.814 1.00 83.81 197 ASP A C 1
ATOM 1419 O O . ASP A 1 197 ? -3.155 5.520 35.164 1.00 83.81 197 ASP A O 1
ATOM 1423 N N . THR A 1 198 ? -2.736 3.343 35.401 1.00 89.12 198 THR A N 1
ATOM 1424 C CA . THR A 1 198 ? -3.201 2.949 34.075 1.00 89.12 198 THR A CA 1
ATOM 1425 C C . THR A 1 198 ? -4.153 1.782 34.213 1.00 89.12 198 THR A C 1
ATOM 1427 O O . THR A 1 198 ? -3.799 0.766 34.809 1.00 89.12 198 THR A O 1
ATOM 1430 N N . ALA A 1 199 ? -5.339 1.879 33.630 1.00 90.12 199 ALA A N 1
ATOM 1431 C CA . ALA A 1 199 ? -6.217 0.734 33.456 1.00 90.12 199 ALA A CA 1
ATOM 1432 C C . ALA A 1 199 ? -6.146 0.202 32.033 1.00 90.12 199 ALA A C 1
ATOM 1434 O O . ALA A 1 199 ? -5.977 0.963 31.086 1.00 90.12 199 ALA A O 1
ATOM 1435 N N . VAL A 1 200 ? -6.249 -1.118 31.898 1.00 91.50 200 VAL A N 1
ATOM 1436 C CA . VAL A 1 200 ? -6.263 -1.794 30.603 1.00 91.50 200 VAL A CA 1
ATOM 1437 C C . VAL A 1 200 ? -7.567 -2.562 30.486 1.00 91.50 200 VAL A C 1
ATOM 1439 O O . VAL A 1 200 ? -7.882 -3.384 31.350 1.00 91.50 200 VAL A O 1
ATOM 1442 N N . VAL A 1 201 ? -8.300 -2.286 29.413 1.00 92.88 201 VAL A N 1
ATOM 1443 C CA . VAL A 1 201 ? -9.508 -2.993 29.003 1.00 92.88 201 VAL A CA 1
ATOM 1444 C C . VAL A 1 201 ? -9.200 -3.746 27.715 1.00 92.88 201 VAL A C 1
ATOM 1446 O O . VAL A 1 201 ? -8.919 -3.149 26.678 1.00 92.88 201 VAL A O 1
ATOM 1449 N N . GLN A 1 202 ? -9.205 -5.072 27.781 1.00 94.44 202 GLN A N 1
ATOM 1450 C CA . GLN A 1 202 ? -9.035 -5.937 26.623 1.00 94.44 202 GLN A CA 1
ATOM 1451 C C . GLN A 1 202 ? -10.380 -6.114 25.920 1.00 94.44 202 GLN A C 1
ATOM 1453 O O . GLN A 1 202 ? -11.296 -6.725 26.471 1.00 94.44 202 GLN A O 1
ATOM 1458 N N . VAL A 1 203 ? -10.466 -5.615 24.693 1.00 95.62 203 VAL A N 1
ATOM 1459 C CA . VAL A 1 203 ? -11.642 -5.702 23.829 1.00 95.62 203 VAL A CA 1
ATOM 1460 C C . VAL A 1 203 ? -11.394 -6.790 22.790 1.00 95.62 203 VAL A C 1
ATOM 1462 O O . VAL A 1 203 ? -10.391 -6.762 22.079 1.00 95.62 203 VAL A O 1
ATOM 1465 N N . ILE A 1 204 ? -12.304 -7.752 22.704 1.00 96.00 204 ILE A N 1
ATOM 1466 C CA . ILE A 1 204 ? -12.278 -8.838 21.726 1.00 96.00 204 ILE A CA 1
ATOM 1467 C C . ILE A 1 204 ? -13.274 -8.472 20.618 1.00 96.00 204 ILE A C 1
ATOM 1469 O O . ILE A 1 204 ? -14.477 -8.401 20.891 1.00 96.00 204 ILE A O 1
ATOM 1473 N N . PRO A 1 205 ? -12.801 -8.183 19.391 1.00 96.12 205 PRO A N 1
ATOM 1474 C CA . PRO A 1 205 ? -13.680 -7.904 18.261 1.00 96.12 205 PRO A CA 1
ATOM 1475 C C . PRO A 1 205 ? -14.506 -9.131 17.853 1.00 96.12 205 PRO A C 1
ATOM 1477 O O . PRO A 1 205 ? -14.170 -10.267 18.171 1.00 96.12 205 PRO A O 1
ATOM 1480 N N . SER A 1 206 ? -15.566 -8.904 17.088 1.00 94.50 206 SER A N 1
ATOM 1481 C CA . SER A 1 206 ? -16.361 -9.965 16.444 1.00 94.50 206 SER A CA 1
ATOM 1482 C C . SER A 1 206 ? -15.728 -10.516 15.159 1.00 94.50 206 SER A C 1
ATOM 1484 O O . SER A 1 206 ? -16.160 -11.550 14.659 1.00 94.50 206 SER A O 1
ATOM 1486 N N . THR A 1 207 ? -14.701 -9.847 14.629 1.00 93.56 207 THR A N 1
ATOM 1487 C CA . THR A 1 207 ? -14.010 -10.176 13.371 1.00 93.56 207 THR A CA 1
ATOM 1488 C C . THR A 1 207 ? -12.495 -10.261 13.563 1.00 93.56 207 THR A C 1
ATOM 1490 O O . THR A 1 207 ? -11.958 -9.834 14.585 1.00 93.56 207 THR A O 1
ATOM 1493 N N . GLY A 1 208 ? -11.788 -10.827 12.582 1.00 91.38 208 GLY A N 1
ATOM 1494 C CA . GLY A 1 208 ? -10.336 -11.013 12.644 1.00 91.38 208 GLY A CA 1
ATOM 1495 C C . GLY A 1 208 ? -9.552 -9.697 12.530 1.00 91.38 208 GLY A C 1
ATOM 1496 O O . GLY A 1 208 ? -10.087 -8.688 12.067 1.00 91.38 208 GLY A O 1
ATOM 1497 N N . PRO A 1 209 ? -8.265 -9.673 12.916 1.00 90.38 209 PRO A N 1
ATOM 1498 C CA . PRO A 1 209 ? -7.454 -8.452 12.914 1.00 90.38 209 PRO A CA 1
ATOM 1499 C C . PRO A 1 209 ? -7.208 -7.846 11.524 1.00 90.38 209 PRO A C 1
ATOM 1501 O O . PRO A 1 209 ? -6.937 -6.651 11.430 1.00 90.38 209 PRO A O 1
ATOM 1504 N N . ALA A 1 210 ? -7.300 -8.647 10.461 1.00 87.94 210 ALA A N 1
ATOM 1505 C CA . ALA A 1 210 ? -7.140 -8.197 9.079 1.00 87.94 210 ALA A CA 1
ATOM 1506 C C . ALA A 1 210 ? -8.462 -7.741 8.416 1.00 87.94 210 ALA A C 1
ATOM 1508 O O . ALA A 1 210 ? -8.443 -7.289 7.272 1.00 87.94 210 ALA A O 1
ATOM 1509 N N . ASP A 1 211 ? -9.599 -7.862 9.112 1.00 89.75 211 ASP A N 1
ATOM 1510 C CA . ASP A 1 211 ? -10.922 -7.493 8.597 1.00 89.75 211 ASP A CA 1
ATOM 1511 C C . ASP A 1 211 ? -11.159 -5.974 8.679 1.00 89.75 211 ASP A C 1
ATOM 1513 O O . ASP A 1 211 ? -10.825 -5.323 9.676 1.00 89.75 211 ASP A O 1
ATOM 1517 N N . ALA A 1 212 ? -11.798 -5.409 7.652 1.00 89.56 212 ALA A N 1
ATOM 1518 C CA . ALA A 1 212 ? -12.207 -4.008 7.623 1.00 89.56 212 ALA A CA 1
ATOM 1519 C C . ALA A 1 212 ? -13.151 -3.654 8.787 1.00 89.56 212 ALA A C 1
ATOM 1521 O O . ALA A 1 212 ? -13.031 -2.575 9.364 1.00 89.56 212 ALA A O 1
ATOM 1522 N N . ALA A 1 213 ? -14.023 -4.579 9.204 1.00 92.88 213 ALA A N 1
ATOM 1523 C CA . ALA A 1 213 ? -14.930 -4.357 10.330 1.00 92.88 213 ALA A CA 1
ATOM 1524 C C . ALA A 1 213 ? -14.188 -4.138 11.666 1.00 92.88 213 ALA A C 1
ATOM 1526 O O . ALA A 1 213 ? -14.670 -3.403 12.536 1.00 92.88 213 ALA A O 1
ATOM 1527 N N . THR A 1 214 ? -12.998 -4.731 11.821 1.00 93.88 214 THR A N 1
ATOM 1528 C CA . THR A 1 214 ? -12.130 -4.526 12.990 1.00 93.88 214 THR A CA 1
ATOM 1529 C C . THR A 1 214 ? -11.461 -3.154 12.952 1.00 93.88 214 THR A C 1
ATOM 1531 O O . THR A 1 214 ? -11.364 -2.499 13.991 1.00 93.88 214 THR A O 1
ATOM 1534 N N . ALA A 1 215 ? -11.053 -2.679 11.771 1.00 92.88 215 ALA A N 1
ATOM 1535 C CA . ALA A 1 215 ? -10.561 -1.310 11.600 1.00 92.88 215 ALA A CA 1
ATOM 1536 C C . ALA A 1 215 ? -11.652 -0.278 11.937 1.00 92.88 215 ALA A C 1
ATOM 1538 O O . ALA A 1 215 ? -11.431 0.598 12.773 1.00 92.88 215 ALA A O 1
ATOM 1539 N N . ASP A 1 216 ? -12.872 -0.475 11.426 1.00 94.50 216 ASP A N 1
ATOM 1540 C CA . ASP A 1 216 ? -14.031 0.369 11.744 1.00 94.50 216 ASP A CA 1
ATOM 1541 C C . ASP A 1 216 ? -14.375 0.355 13.246 1.00 94.50 216 ASP A C 1
ATOM 1543 O O . ASP A 1 216 ? -14.889 1.330 13.801 1.00 94.50 216 ASP A O 1
ATOM 1547 N N . LEU A 1 217 ? -14.145 -0.766 13.941 1.00 95.62 217 LEU A N 1
ATOM 1548 C CA . LEU A 1 217 ? -14.290 -0.840 15.396 1.00 95.62 217 LEU A CA 1
ATOM 1549 C C . LEU A 1 217 ? -13.239 0.016 16.114 1.00 95.62 217 LEU A C 1
ATOM 1551 O O . LEU A 1 217 ? -13.599 0.768 17.020 1.00 95.62 217 LEU A O 1
ATOM 1555 N N . VAL A 1 218 ? -11.967 -0.066 15.713 1.00 95.94 218 VAL A N 1
ATOM 1556 C CA . VAL A 1 218 ? -10.897 0.769 16.285 1.00 95.94 218 VAL A CA 1
ATOM 1557 C C . VAL A 1 218 ? -11.219 2.253 16.113 1.00 95.94 218 VAL A C 1
ATOM 1559 O O . VAL A 1 218 ? -11.124 3.010 17.083 1.00 95.94 218 VAL A O 1
ATOM 1562 N N . ASP A 1 219 ? -11.675 2.656 14.929 1.00 95.31 219 ASP A N 1
ATOM 1563 C CA . ASP A 1 219 ? -12.067 4.038 14.646 1.00 95.31 219 ASP A CA 1
ATOM 1564 C C . ASP A 1 219 ? -13.267 4.500 15.473 1.00 95.31 219 ASP A C 1
ATOM 1566 O O . ASP A 1 219 ? -13.263 5.617 15.996 1.00 95.31 219 ASP A O 1
ATOM 1570 N N . ARG A 1 220 ? -14.272 3.638 15.669 1.00 95.44 220 ARG A N 1
ATOM 1571 C CA . ARG A 1 220 ? -15.416 3.937 16.546 1.00 95.44 220 ARG A CA 1
ATOM 1572 C C . ARG A 1 220 ? -14.990 4.158 17.992 1.00 95.44 220 ARG A C 1
ATOM 1574 O O . ARG A 1 220 ? -15.347 5.182 18.568 1.00 95.44 220 ARG A O 1
ATOM 1581 N N . ILE A 1 221 ? -14.175 3.264 18.552 1.00 95.12 221 ILE A N 1
ATOM 1582 C CA . ILE A 1 221 ? -13.676 3.408 19.930 1.00 95.12 221 ILE A CA 1
ATOM 1583 C C . ILE A 1 221 ? -12.861 4.705 20.068 1.00 95.12 221 ILE A C 1
ATOM 1585 O O . ILE A 1 221 ? -12.991 5.437 21.049 1.00 95.12 221 ILE A O 1
ATOM 1589 N N . ARG A 1 222 ? -12.041 5.042 19.065 1.00 95.31 222 ARG A N 1
ATOM 1590 C CA . ARG A 1 222 ? -11.279 6.302 19.037 1.00 95.31 222 ARG A CA 1
ATOM 1591 C C . ARG A 1 222 ? -12.167 7.536 18.929 1.00 95.31 222 ARG A C 1
ATOM 1593 O O . ARG A 1 222 ? -11.818 8.570 19.490 1.00 95.31 222 ARG A O 1
ATOM 1600 N N . ALA A 1 223 ? -13.292 7.450 18.226 1.00 95.06 223 ALA A N 1
ATOM 1601 C CA . ALA A 1 223 ? -14.259 8.539 18.129 1.00 95.06 223 ALA A CA 1
ATOM 1602 C C . ALA A 1 223 ? -15.019 8.771 19.449 1.00 95.06 223 ALA A C 1
ATOM 1604 O O . ALA A 1 223 ? -15.392 9.909 19.740 1.00 95.06 223 ALA A O 1
ATOM 1605 N N . GLU A 1 224 ? -15.212 7.724 20.256 1.00 91.88 224 GLU A N 1
ATOM 1606 C CA . GLU A 1 224 ? -15.839 7.786 21.586 1.00 91.88 224 GLU A CA 1
ATOM 1607 C C . GLU A 1 224 ? -14.868 8.270 22.681 1.00 91.88 224 GLU A C 1
ATOM 1609 O O . GLU A 1 224 ? -15.285 8.963 23.611 1.00 91.88 224 GLU A O 1
ATOM 1614 N N . ALA A 1 225 ? -13.562 8.013 22.531 1.00 91.94 225 ALA A N 1
ATOM 1615 C CA . ALA A 1 225 ? -12.529 8.363 23.512 1.00 91.94 225 ALA A CA 1
ATOM 1616 C C . ALA A 1 225 ? -12.537 9.833 24.004 1.00 91.94 225 ALA A C 1
ATOM 1618 O O . ALA A 1 225 ? -12.465 10.045 25.218 1.00 91.94 225 ALA A O 1
ATOM 1619 N N . PRO A 1 226 ? -12.700 10.865 23.146 1.00 93.00 226 PRO A N 1
ATOM 1620 C CA . PRO A 1 226 ? -12.823 12.253 23.602 1.00 93.00 226 PRO A CA 1
ATOM 1621 C C . PRO A 1 226 ? -14.071 12.531 24.454 1.00 93.00 226 PRO A C 1
ATOM 1623 O O . PRO A 1 226 ? -14.125 13.548 25.148 1.00 93.00 226 PRO A O 1
ATOM 1626 N N . GLY A 1 227 ? -15.106 11.690 24.357 1.00 90.12 227 GLY A N 1
ATOM 1627 C CA . GLY A 1 227 ? -16.294 11.735 25.209 1.00 90.12 227 GLY A CA 1
ATOM 1628 C C . GLY A 1 227 ? -15.968 11.283 26.629 1.00 90.12 227 GLY A C 1
ATOM 1629 O O . GLY A 1 227 ? -16.186 12.047 27.569 1.00 90.12 227 GLY A O 1
ATOM 1630 N N . TRP A 1 228 ? -15.338 10.112 26.765 1.00 89.50 228 TRP A N 1
ATOM 1631 C CA . TRP A 1 228 ? -14.887 9.587 28.059 1.00 89.50 228 TRP A CA 1
ATOM 1632 C C . TRP A 1 228 ? -13.876 10.508 28.746 1.00 89.50 228 TRP A C 1
ATOM 1634 O O . TRP A 1 228 ? -13.960 10.719 29.955 1.00 89.50 228 TRP A O 1
ATOM 1644 N N . GLU A 1 229 ? -12.967 11.129 27.987 1.00 89.62 229 GLU A N 1
ATOM 1645 C CA . GLU A 1 229 ? -12.018 12.102 28.541 1.00 89.62 229 GLU A CA 1
ATOM 1646 C C . GLU A 1 229 ? -12.729 13.329 29.132 1.00 89.62 229 GLU A C 1
ATOM 1648 O O . GLU A 1 229 ? -12.355 13.811 30.200 1.00 89.62 229 GLU A O 1
ATOM 1653 N N . LYS A 1 230 ? -13.796 13.818 28.489 1.00 89.56 230 LYS A N 1
ATOM 1654 C CA . LYS A 1 230 ? -14.582 14.951 29.005 1.00 89.56 230 LYS A CA 1
ATOM 1655 C C . LYS A 1 230 ? -15.431 14.585 30.217 1.00 89.56 230 LYS A C 1
ATOM 1657 O O . LYS A 1 230 ? -15.610 15.430 31.091 1.00 89.56 230 LYS A O 1
ATOM 1662 N N . GLU A 1 231 ? -15.985 13.378 30.240 1.00 88.88 231 GLU A N 1
ATOM 1663 C CA . GLU A 1 231 ? -16.885 12.922 31.301 1.00 88.88 231 GLU A CA 1
ATOM 1664 C C . GLU A 1 231 ? -16.126 12.514 32.566 1.00 88.88 231 GLU A C 1
ATOM 1666 O O . GLU A 1 231 ? -16.482 12.929 33.670 1.00 88.88 231 GLU A O 1
ATOM 1671 N N . HIS A 1 232 ? -15.038 11.761 32.403 1.00 86.50 232 HIS A N 1
ATOM 1672 C CA . HIS A 1 232 ? -14.310 11.144 33.509 1.00 86.50 232 HIS A CA 1
ATOM 1673 C C . HIS A 1 232 ? -12.936 11.776 33.775 1.00 86.50 232 HIS A C 1
ATOM 1675 O O . HIS A 1 232 ? -12.313 11.471 34.791 1.00 86.50 232 HIS A O 1
ATOM 1681 N N . GLY A 1 233 ? -12.451 12.665 32.899 1.00 84.94 233 GLY A N 1
ATOM 1682 C CA . GLY A 1 233 ? -11.146 13.315 33.057 1.00 84.94 233 GLY A CA 1
ATOM 1683 C C . GLY A 1 233 ? -9.954 12.370 32.883 1.00 84.94 233 GLY A C 1
ATOM 1684 O O . GLY A 1 233 ? -8.884 12.656 33.423 1.00 84.94 233 GLY A O 1
ATOM 1685 N N . VAL A 1 234 ? -10.146 11.250 32.176 1.00 86.75 234 VAL A N 1
ATOM 1686 C CA . VAL A 1 234 ? -9.125 10.220 31.927 1.00 86.75 234 VAL A CA 1
ATOM 1687 C C . VAL A 1 234 ? -8.762 10.168 30.448 1.00 86.75 234 VAL A C 1
ATOM 1689 O O . VAL A 1 234 ? -9.638 10.134 29.585 1.00 86.75 234 VAL A O 1
ATOM 1692 N N . GLY A 1 235 ? -7.468 10.150 30.139 1.00 88.25 235 GLY A N 1
ATOM 1693 C CA . GLY A 1 235 ? -7.011 9.970 28.763 1.00 88.25 235 GLY A CA 1
ATOM 1694 C C . GLY A 1 235 ? -7.266 8.534 28.314 1.00 88.25 235 GLY A C 1
ATOM 1695 O O . GLY A 1 235 ? -6.839 7.604 28.996 1.00 88.25 235 GLY A O 1
ATOM 1696 N N . VAL A 1 236 ? -7.941 8.342 27.180 1.00 92.19 236 VAL A N 1
ATOM 1697 C CA . VAL A 1 236 ? -8.210 7.009 26.621 1.00 92.19 236 VAL A CA 1
ATOM 1698 C C . VAL A 1 236 ? -7.449 6.823 25.314 1.00 92.19 236 VAL A C 1
ATOM 1700 O O . VAL A 1 236 ? -7.487 7.679 24.432 1.00 92.19 236 VAL A O 1
ATOM 1703 N N . ALA A 1 237 ? -6.763 5.691 25.175 1.00 93.75 237 ALA A N 1
ATOM 1704 C CA . ALA A 1 237 ? -6.048 5.328 23.956 1.00 93.75 237 ALA A CA 1
ATOM 1705 C C . ALA A 1 237 ? -6.311 3.871 23.569 1.00 93.75 237 ALA A C 1
ATOM 1707 O O . ALA A 1 237 ? -6.454 3.005 24.428 1.00 93.75 237 ALA A O 1
ATOM 1708 N N . VAL A 1 238 ? -6.341 3.599 22.263 1.00 95.44 238 VAL A N 1
ATOM 1709 C CA . VAL A 1 238 ? -6.497 2.248 21.706 1.00 95.44 238 VAL A CA 1
ATOM 1710 C C . VAL A 1 238 ? -5.152 1.775 21.168 1.00 95.44 238 VAL A C 1
ATOM 1712 O O . VAL A 1 238 ? -4.525 2.455 20.358 1.00 95.44 238 VAL A O 1
ATOM 1715 N N . THR A 1 239 ? -4.711 0.612 21.627 1.00 93.62 239 THR A N 1
ATOM 1716 C CA . THR A 1 239 ? -3.431 -0.023 21.317 1.00 93.62 239 THR A CA 1
ATOM 1717 C C . THR A 1 239 ? -3.600 -1.547 21.201 1.00 93.62 239 THR A C 1
ATOM 1719 O O . THR A 1 239 ? -4.712 -2.059 21.073 1.00 93.62 239 THR A O 1
ATOM 1722 N N . GLY A 1 240 ? -2.494 -2.287 21.194 1.00 91.31 240 GLY A N 1
ATOM 1723 C CA . GLY A 1 240 ? -2.438 -3.712 20.863 1.00 91.31 240 GLY A CA 1
ATOM 1724 C C . GLY A 1 240 ? -1.897 -3.941 19.452 1.00 91.31 240 GLY A C 1
ATOM 1725 O O . GLY A 1 240 ? -1.821 -3.012 18.648 1.00 91.31 240 GLY A O 1
ATOM 1726 N N . LEU A 1 241 ? -1.489 -5.177 19.150 1.00 90.25 241 LEU A N 1
ATOM 1727 C CA . LEU A 1 241 ? -0.863 -5.513 17.863 1.00 90.25 241 LEU A CA 1
ATOM 1728 C C . LEU A 1 241 ? -1.769 -5.164 16.671 1.00 90.25 241 LEU A C 1
ATOM 1730 O O . LEU A 1 241 ? -1.298 -4.540 15.724 1.00 90.25 241 LEU A O 1
ATOM 1734 N N . THR A 1 242 ? -3.065 -5.477 16.759 1.00 92.50 242 THR A N 1
ATOM 1735 C CA . THR A 1 242 ? -4.064 -5.150 15.729 1.00 92.50 242 THR A CA 1
ATOM 1736 C C . THR A 1 242 ? -4.195 -3.640 15.520 1.00 92.50 242 THR A C 1
ATOM 1738 O O . THR A 1 242 ? -4.058 -3.169 14.396 1.00 92.50 242 THR A O 1
ATOM 1741 N N . ALA A 1 243 ? -4.375 -2.856 16.591 1.00 93.75 243 ALA A N 1
ATOM 1742 C CA . ALA A 1 243 ? -4.528 -1.401 16.489 1.00 93.75 243 ALA A CA 1
ATOM 1743 C C . ALA A 1 243 ? -3.268 -0.720 15.930 1.00 93.75 243 ALA A C 1
ATOM 1745 O O . ALA A 1 243 ? -3.362 0.153 15.073 1.00 93.75 243 ALA A O 1
ATOM 1746 N N . VAL A 1 244 ? -2.079 -1.163 16.356 1.00 92.06 244 VAL A N 1
ATOM 1747 C CA . VAL A 1 244 ? -0.804 -0.683 15.798 1.00 92.06 244 VAL A CA 1
ATOM 1748 C C . VAL A 1 244 ? -0.684 -1.052 14.317 1.00 92.06 244 VAL A C 1
ATOM 1750 O O . VAL A 1 244 ? -0.183 -0.256 13.522 1.00 92.06 244 VAL A O 1
ATOM 1753 N N . GLY A 1 245 ? -1.141 -2.241 13.920 1.00 90.62 245 GLY A N 1
ATOM 1754 C CA . GLY A 1 245 ? -1.144 -2.657 12.520 1.00 90.62 245 GLY A CA 1
ATOM 1755 C C . GLY A 1 245 ? -2.095 -1.836 11.648 1.00 90.62 245 GLY A C 1
ATOM 1756 O O . GLY A 1 245 ? -1.731 -1.468 10.526 1.00 90.62 245 GLY A O 1
ATOM 1757 N N . ILE A 1 246 ? -3.265 -1.483 12.184 1.00 91.94 246 ILE A N 1
ATOM 1758 C CA . ILE A 1 246 ? -4.224 -0.567 11.556 1.00 91.94 246 ILE A CA 1
ATOM 1759 C C . ILE A 1 246 ? -3.596 0.828 11.410 1.00 91.94 246 ILE A C 1
ATOM 1761 O O . ILE A 1 246 ? -3.546 1.343 10.297 1.00 91.94 246 ILE A O 1
ATOM 1765 N N . ASP A 1 247 ? -2.962 1.370 12.457 1.00 91.50 247 ASP A N 1
ATOM 1766 C CA . ASP A 1 247 ? -2.268 2.671 12.403 1.00 91.50 247 ASP A CA 1
ATOM 1767 C C . ASP A 1 247 ? -1.175 2.726 11.337 1.00 91.50 247 ASP A C 1
ATOM 1769 O O . ASP A 1 247 ? -1.000 3.724 10.632 1.00 91.50 247 ASP A O 1
ATOM 1773 N N . VAL A 1 248 ? -0.384 1.657 11.231 1.00 89.12 248 VAL A N 1
ATOM 1774 C CA . VAL A 1 248 ? 0.645 1.554 10.196 1.00 89.12 248 VAL A CA 1
ATOM 1775 C C . VAL A 1 248 ? -0.005 1.510 8.815 1.00 89.12 248 VAL A C 1
ATOM 1777 O O . VAL A 1 248 ? 0.474 2.188 7.905 1.00 89.12 248 VAL A O 1
ATOM 1780 N N . SER A 1 249 ? -1.096 0.763 8.658 1.00 89.38 249 SER A N 1
ATOM 1781 C CA . SER A 1 249 ? -1.828 0.649 7.394 1.00 89.38 249 SER A CA 1
ATOM 1782 C C . SER A 1 249 ? -2.444 1.982 6.969 1.00 89.38 249 SER A C 1
ATOM 1784 O O . SER A 1 249 ? -2.240 2.395 5.830 1.00 89.38 249 SER A O 1
ATOM 1786 N N . GLU A 1 250 ? -3.081 2.717 7.878 1.00 89.31 250 GLU A N 1
ATOM 1787 C CA . GLU A 1 250 ? -3.605 4.065 7.629 1.00 89.31 250 GLU A CA 1
ATOM 1788 C C . GLU A 1 250 ? -2.503 5.054 7.247 1.00 89.31 250 GLU A C 1
ATOM 1790 O O . GLU A 1 250 ? -2.648 5.819 6.293 1.00 89.31 250 GLU A O 1
ATOM 1795 N N . ARG A 1 251 ? -1.357 5.025 7.942 1.00 88.06 251 ARG A N 1
ATOM 1796 C CA . ARG A 1 251 ? -0.208 5.876 7.590 1.00 88.06 251 ARG A CA 1
ATOM 1797 C C . ARG A 1 251 ? 0.337 5.550 6.203 1.00 88.06 251 ARG A C 1
ATOM 1799 O O . ARG A 1 251 ? 0.695 6.467 5.466 1.00 88.06 251 ARG A O 1
ATOM 1806 N N . LEU A 1 252 ? 0.401 4.269 5.839 1.00 87.50 252 LEU A N 1
ATOM 1807 C CA . LEU A 1 252 ? 0.828 3.824 4.510 1.00 87.50 252 LEU A CA 1
ATOM 1808 C C . LEU A 1 252 ? -0.157 4.281 3.431 1.00 87.50 252 LEU A C 1
ATOM 1810 O O . LEU A 1 252 ? 0.267 4.846 2.425 1.00 87.50 252 LEU A O 1
ATOM 1814 N N . GLN A 1 253 ? -1.456 4.101 3.668 1.00 87.44 253 GLN A N 1
ATOM 1815 C CA . GLN A 1 253 ? -2.527 4.550 2.778 1.00 87.44 253 GLN A CA 1
ATOM 1816 C C . GLN A 1 253 ? -2.510 6.071 2.590 1.00 87.44 253 GLN A C 1
ATOM 1818 O O . GLN A 1 253 ? -2.489 6.563 1.460 1.00 87.44 253 GLN A O 1
ATOM 1823 N N . GLY A 1 254 ? -2.419 6.825 3.686 1.00 87.75 254 GLY A N 1
ATOM 1824 C CA . GLY A 1 254 ? -2.301 8.282 3.670 1.00 87.75 254 GLY A CA 1
ATOM 1825 C C . GLY A 1 254 ? -1.030 8.782 2.978 1.00 87.75 254 GLY A C 1
ATOM 1826 O O . GLY A 1 254 ? -1.014 9.896 2.454 1.00 87.75 254 GLY A O 1
ATOM 1827 N N . ALA A 1 255 ? 0.023 7.960 2.912 1.00 85.81 255 ALA A N 1
ATOM 1828 C CA . ALA A 1 255 ? 1.254 8.271 2.194 1.00 85.81 255 ALA A CA 1
ATOM 1829 C C . ALA A 1 255 ? 1.179 8.001 0.680 1.00 85.81 255 ALA A C 1
ATOM 1831 O O . ALA A 1 255 ? 2.001 8.556 -0.053 1.00 85.81 255 ALA A O 1
ATOM 1832 N N . LEU A 1 256 ? 0.203 7.225 0.185 1.00 86.38 256 LEU A N 1
ATOM 1833 C CA . LEU A 1 256 ? 0.089 6.880 -1.241 1.00 86.38 256 LEU A CA 1
ATOM 1834 C C . LEU A 1 256 ? -0.064 8.110 -2.128 1.00 86.38 256 LEU A C 1
ATOM 1836 O O . LEU A 1 256 ? 0.637 8.233 -3.132 1.00 86.38 256 LEU A O 1
ATOM 1840 N N . LEU A 1 257 ? -0.947 9.037 -1.752 1.00 88.00 257 LEU A N 1
ATOM 1841 C CA . LEU A 1 257 ? -1.202 10.234 -2.548 1.00 88.00 257 LEU A CA 1
ATOM 1842 C C . LEU A 1 257 ? -0.005 11.207 -2.530 1.00 88.00 257 LEU A C 1
ATOM 1844 O O . LEU A 1 257 ? 0.448 11.571 -3.615 1.00 88.00 257 LEU A O 1
ATOM 1848 N N . PRO A 1 258 ? 0.577 11.591 -1.372 1.00 87.62 258 PRO A N 1
ATOM 1849 C CA . PRO A 1 258 ? 1.801 12.395 -1.340 1.00 87.62 258 PRO A CA 1
ATOM 1850 C C . PRO A 1 258 ? 2.960 11.764 -2.117 1.00 87.62 258 PRO A C 1
ATOM 1852 O O . PRO A 1 258 ? 3.652 12.462 -2.856 1.00 87.62 258 PRO A O 1
ATOM 1855 N N . PHE A 1 259 ? 3.158 10.450 -1.976 1.00 84.75 259 PHE A N 1
ATOM 1856 C CA . PHE A 1 259 ? 4.208 9.725 -2.684 1.00 84.75 259 PHE A CA 1
ATOM 1857 C C . PHE A 1 259 ? 3.960 9.711 -4.196 1.00 84.75 259 PHE A C 1
ATOM 1859 O O . PHE A 1 259 ? 4.850 10.069 -4.964 1.00 84.75 259 PHE A O 1
ATOM 1866 N N . GLY A 1 260 ? 2.738 9.390 -4.627 1.00 86.06 260 GLY A N 1
ATOM 1867 C CA . GLY A 1 260 ? 2.344 9.426 -6.033 1.00 86.06 260 GLY A CA 1
ATOM 1868 C C . GLY A 1 260 ? 2.525 10.814 -6.647 1.00 86.06 260 GLY A C 1
ATOM 1869 O O . GLY A 1 260 ? 3.124 10.934 -7.711 1.00 86.06 260 GLY A O 1
ATOM 1870 N N . VAL A 1 261 ? 2.096 11.875 -5.955 1.00 88.69 261 VAL A N 1
ATOM 1871 C CA . VAL A 1 261 ? 2.282 13.268 -6.400 1.00 88.69 261 VAL A CA 1
ATOM 1872 C C . VAL A 1 261 ? 3.760 13.626 -6.521 1.00 88.69 261 VAL A C 1
ATOM 1874 O O . VAL A 1 261 ? 4.148 14.254 -7.503 1.00 88.69 261 VAL A O 1
ATOM 1877 N N . LEU A 1 262 ? 4.592 13.226 -5.557 1.00 86.38 262 LEU A N 1
ATOM 1878 C CA . LEU A 1 262 ? 6.030 13.479 -5.600 1.00 86.38 262 LEU A CA 1
ATOM 1879 C C . LEU A 1 262 ? 6.678 12.786 -6.802 1.00 86.38 262 LEU A C 1
ATOM 1881 O O . LEU A 1 262 ? 7.373 13.434 -7.581 1.00 86.38 262 LEU A O 1
ATOM 1885 N N . VAL A 1 263 ? 6.442 11.482 -6.952 1.00 81.25 263 VAL A N 1
ATOM 1886 C CA . VAL A 1 263 ? 7.041 10.654 -8.004 1.00 81.25 263 VAL A CA 1
ATOM 1887 C C . VAL A 1 263 ? 6.587 11.132 -9.379 1.00 81.25 263 VAL A C 1
ATOM 1889 O O . VAL A 1 263 ? 7.412 11.461 -10.231 1.00 81.25 263 VAL A O 1
ATOM 1892 N N . VAL A 1 264 ? 5.274 11.257 -9.576 1.00 84.00 264 VAL A N 1
ATOM 1893 C CA . VAL A 1 264 ? 4.693 11.716 -10.838 1.00 84.00 264 VAL A CA 1
ATOM 1894 C C . VAL A 1 264 ? 5.102 13.155 -11.137 1.00 84.00 264 VAL A C 1
ATOM 1896 O O . VAL A 1 264 ? 5.546 13.448 -12.245 1.00 84.00 264 VAL A O 1
ATOM 1899 N N . GLY A 1 265 ? 5.002 14.059 -10.163 1.00 87.62 265 GLY A N 1
ATOM 1900 C CA . GLY A 1 265 ? 5.353 15.466 -10.344 1.00 87.62 265 GLY A CA 1
ATOM 1901 C C . GLY A 1 265 ? 6.816 15.643 -10.734 1.00 87.62 265 GLY A C 1
ATOM 1902 O O . GLY A 1 265 ? 7.127 16.364 -11.683 1.00 87.62 265 GLY A O 1
ATOM 1903 N N . LEU A 1 266 ? 7.717 14.928 -10.064 1.00 83.44 266 LEU A N 1
ATOM 1904 C CA . LEU A 1 266 ? 9.129 14.968 -10.401 1.00 83.44 266 LEU A CA 1
ATOM 1905 C C . LEU A 1 266 ? 9.415 14.352 -11.774 1.00 83.44 266 LEU A C 1
ATOM 1907 O O . LEU A 1 266 ? 10.230 14.894 -12.517 1.00 83.44 266 LEU A O 1
ATOM 1911 N N . SER A 1 267 ? 8.715 13.277 -12.141 1.00 78.12 267 SER A N 1
ATOM 1912 C CA . SER A 1 267 ? 8.828 12.667 -13.469 1.00 78.12 267 SER A CA 1
ATOM 1913 C C . SER A 1 267 ? 8.470 13.638 -14.585 1.00 78.12 267 SER A C 1
ATOM 1915 O O . SER A 1 267 ? 9.208 13.761 -15.559 1.00 78.12 267 SER A O 1
ATOM 1917 N N . VAL A 1 268 ? 7.386 14.399 -14.407 1.00 84.75 268 VAL A N 1
ATOM 1918 C CA . VAL A 1 268 ? 6.937 15.395 -15.379 1.00 84.75 268 VAL A CA 1
ATOM 1919 C C . VAL A 1 268 ? 7.997 16.472 -15.538 1.00 84.75 268 VAL A C 1
ATOM 1921 O O . VAL A 1 268 ? 8.331 16.828 -16.665 1.00 84.75 268 VAL A O 1
ATOM 1924 N N . LEU A 1 269 ? 8.552 16.970 -14.430 1.00 86.19 269 LEU A N 1
ATOM 1925 C CA . LEU A 1 269 ? 9.613 17.978 -14.456 1.00 86.19 269 LEU A CA 1
ATOM 1926 C C . LEU A 1 269 ? 10.859 17.464 -15.181 1.00 86.19 269 LEU A C 1
ATOM 1928 O O . LEU A 1 269 ? 11.417 18.144 -16.039 1.00 86.19 269 LEU A O 1
ATOM 1932 N N . LEU A 1 270 ? 11.272 16.247 -14.857 1.00 80.50 270 LEU A N 1
ATOM 1933 C CA . LEU A 1 270 ? 12.466 15.616 -15.388 1.00 80.50 270 LEU A CA 1
ATOM 1934 C C . LEU A 1 270 ? 12.327 15.317 -16.896 1.00 80.50 270 LEU A C 1
ATOM 1936 O O . LEU A 1 270 ? 13.204 15.685 -17.683 1.00 80.50 270 LEU A O 1
ATOM 1940 N N . LEU A 1 271 ? 11.183 14.783 -17.334 1.00 81.06 271 LEU A N 1
ATOM 1941 C CA . LEU A 1 271 ? 10.870 14.609 -18.755 1.00 81.06 271 LEU A CA 1
ATOM 1942 C C . LEU A 1 271 ? 10.720 15.939 -19.492 1.00 81.06 271 LEU A C 1
ATOM 1944 O O . LEU A 1 271 ? 11.120 16.044 -20.650 1.00 81.06 271 LEU A O 1
ATOM 1948 N N . MET A 1 272 ? 10.159 16.964 -18.848 1.00 85.69 272 MET A N 1
ATOM 1949 C CA . MET A 1 272 ? 10.021 18.290 -19.449 1.00 85.69 272 MET A CA 1
ATOM 1950 C C . MET A 1 272 ? 11.391 18.895 -19.760 1.00 85.69 272 MET A C 1
ATOM 1952 O O . MET A 1 272 ? 11.555 19.507 -20.815 1.00 85.69 272 MET A O 1
ATOM 1956 N N . VAL A 1 273 ? 12.387 18.684 -18.895 1.00 84.62 273 VAL A N 1
ATOM 1957 C CA . VAL A 1 273 ? 13.772 19.122 -19.133 1.00 84.62 273 VAL A CA 1
ATOM 1958 C C . VAL A 1 273 ? 14.403 18.369 -20.308 1.00 84.62 273 VAL 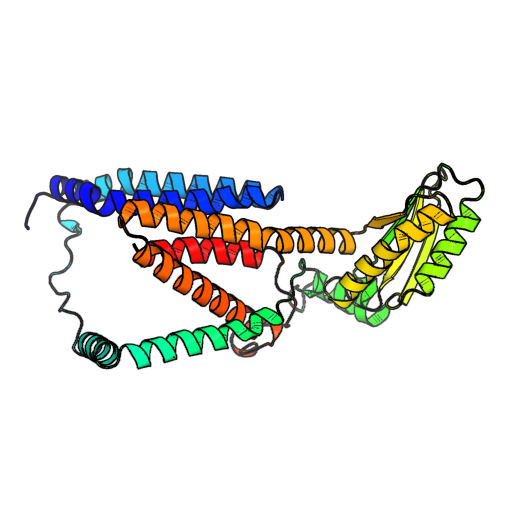A C 1
ATOM 1960 O O . VAL A 1 273 ? 15.044 18.998 -21.153 1.00 84.62 273 VAL A O 1
ATOM 1963 N N . VAL A 1 274 ? 14.199 17.051 -20.401 1.00 77.75 274 VAL A N 1
ATOM 1964 C CA . VAL A 1 274 ? 14.801 16.222 -21.462 1.00 77.75 274 VAL A CA 1
ATOM 1965 C C . VAL A 1 274 ? 14.145 16.434 -22.815 1.00 77.75 274 VAL A C 1
ATOM 1967 O O . VAL A 1 274 ? 14.825 16.748 -23.790 1.00 77.75 274 VAL A O 1
ATOM 1970 N N . PHE A 1 275 ? 12.822 16.319 -22.880 1.00 81.81 275 PHE A N 1
ATOM 1971 C CA . PHE A 1 275 ? 12.084 16.454 -24.131 1.00 81.81 275 PHE A CA 1
ATOM 1972 C C . PHE A 1 275 ? 11.841 17.909 -24.528 1.00 81.81 275 PHE A C 1
ATOM 1974 O O . PHE A 1 275 ? 11.373 18.160 -25.640 1.00 81.81 275 PHE A O 1
ATOM 1981 N N . ARG A 1 276 ? 12.127 18.871 -23.635 1.00 86.56 276 ARG A N 1
ATOM 1982 C CA . ARG A 1 276 ? 11.834 20.304 -23.822 1.00 86.56 276 ARG A CA 1
ATOM 1983 C C . ARG A 1 276 ? 10.389 20.536 -24.276 1.00 86.56 276 ARG A C 1
ATOM 1985 O O . ARG A 1 276 ? 10.107 21.399 -25.104 1.00 86.56 276 ARG A O 1
ATOM 1992 N N . SER A 1 277 ? 9.476 19.720 -23.756 1.00 88.94 277 SER A N 1
ATOM 1993 C CA . SER A 1 277 ? 8.074 19.647 -24.159 1.00 88.94 277 SER A CA 1
ATOM 1994 C C . SER A 1 277 ? 7.205 19.424 -22.934 1.00 88.94 277 SER A C 1
ATOM 1996 O O . SER A 1 277 ? 7.597 18.704 -22.023 1.00 88.94 277 SER A O 1
ATOM 1998 N N . VAL A 1 278 ? 6.015 20.024 -22.923 1.00 88.06 278 VAL A N 1
ATOM 1999 C CA . VAL A 1 278 ? 5.019 19.840 -21.853 1.00 88.06 278 VAL A CA 1
ATOM 2000 C C . VAL A 1 278 ? 4.027 18.730 -22.210 1.00 88.06 278 VAL A C 1
ATOM 2002 O O . VAL A 1 278 ? 3.616 17.960 -21.349 1.00 88.06 278 VAL A O 1
ATOM 2005 N N . LEU A 1 279 ? 3.670 18.596 -23.492 1.00 88.12 279 LEU A N 1
ATOM 2006 C CA . LEU A 1 279 ? 2.658 17.633 -23.943 1.00 88.12 279 LEU A CA 1
ATOM 2007 C C . LEU A 1 279 ? 3.132 16.180 -23.838 1.00 88.12 279 LEU A C 1
ATOM 2009 O O . LEU A 1 279 ? 2.337 15.302 -23.511 1.00 88.12 279 LEU A O 1
ATOM 2013 N N . VAL A 1 280 ? 4.415 15.930 -24.116 1.00 86.06 280 VAL A N 1
ATOM 2014 C CA . VAL A 1 280 ? 4.993 14.579 -24.066 1.00 86.06 280 VAL A CA 1
ATOM 2015 C C . VAL A 1 280 ? 4.984 14.032 -22.629 1.00 86.06 280 VAL A C 1
ATOM 2017 O O . VAL A 1 280 ? 4.364 12.986 -22.434 1.00 86.06 280 VAL A O 1
ATOM 2020 N N . PRO A 1 281 ? 5.528 14.745 -21.617 1.00 84.94 281 PRO A N 1
ATOM 2021 C CA . PRO A 1 281 ? 5.444 14.313 -20.221 1.00 84.94 281 PRO A CA 1
ATOM 2022 C C . PRO A 1 281 ? 4.014 14.113 -19.722 1.00 84.94 281 PRO A C 1
ATOM 2024 O O . PRO A 1 281 ? 3.731 13.125 -19.060 1.00 84.94 281 PRO A O 1
ATOM 2027 N N . VAL A 1 282 ? 3.087 15.017 -20.055 1.00 88.06 282 VAL A N 1
ATOM 2028 C CA . VAL A 1 282 ? 1.698 14.908 -19.580 1.00 88.06 282 VAL A CA 1
ATOM 2029 C C . VAL A 1 282 ? 1.019 13.658 -20.139 1.00 88.06 282 VAL A C 1
ATOM 2031 O O . VAL A 1 282 ? 0.353 12.938 -19.399 1.00 88.06 282 VAL A O 1
ATOM 2034 N N . LYS A 1 283 ? 1.205 13.365 -21.432 1.00 88.00 283 LYS A N 1
ATOM 2035 C CA . LYS A 1 283 ? 0.674 12.140 -22.044 1.00 88.00 283 LYS A CA 1
ATOM 2036 C C . LYS A 1 283 ? 1.253 10.888 -21.376 1.00 88.00 283 LYS A C 1
ATOM 2038 O O . LYS A 1 283 ? 0.486 9.981 -21.061 1.00 88.00 283 LYS A O 1
ATOM 2043 N N . ALA A 1 284 ? 2.569 10.864 -21.181 1.00 84.31 284 ALA A N 1
ATOM 2044 C CA . ALA A 1 284 ? 3.297 9.788 -20.512 1.00 84.31 284 ALA A CA 1
ATOM 2045 C C . ALA A 1 284 ? 2.742 9.532 -19.104 1.00 84.31 284 ALA A C 1
ATOM 2047 O O . ALA A 1 284 ? 2.264 8.447 -18.786 1.00 84.31 284 ALA A O 1
ATOM 2048 N N . THR A 1 285 ? 2.643 10.586 -18.296 1.00 85.38 285 THR A N 1
ATOM 2049 C CA . THR A 1 285 ? 2.078 10.532 -16.947 1.00 85.38 285 THR A CA 1
ATOM 2050 C C . THR A 1 285 ? 0.642 10.013 -16.906 1.00 85.38 285 THR A C 1
ATOM 2052 O O . THR A 1 285 ? 0.316 9.196 -16.048 1.00 85.38 285 THR A O 1
ATOM 2055 N N . LEU A 1 286 ? -0.231 10.454 -17.815 1.00 89.25 286 LEU A N 1
ATOM 2056 C CA . LEU A 1 286 ? -1.604 9.942 -17.875 1.00 89.25 286 LEU A CA 1
ATOM 2057 C C . LEU A 1 286 ? -1.630 8.446 -18.215 1.00 89.25 286 LEU A C 1
ATOM 2059 O O . LEU A 1 286 ? -2.402 7.696 -17.617 1.00 89.25 286 LEU A O 1
ATOM 2063 N N . GLY A 1 287 ? -0.766 8.011 -19.137 1.00 88.50 287 GLY A N 1
ATOM 2064 C CA . GLY A 1 287 ? -0.569 6.598 -19.456 1.00 88.50 287 GLY A CA 1
ATOM 2065 C C . GLY A 1 287 ? -0.071 5.800 -18.252 1.00 88.50 287 GLY A C 1
ATOM 2066 O O . GLY A 1 287 ? -0.628 4.747 -17.947 1.00 88.50 287 GLY A O 1
ATOM 2067 N N . PHE A 1 288 ? 0.905 6.334 -17.519 1.00 87.56 288 PHE A N 1
ATOM 2068 C CA . PHE A 1 288 ? 1.446 5.731 -16.306 1.00 87.56 288 PHE A CA 1
ATOM 2069 C C . PHE A 1 288 ? 0.393 5.583 -15.202 1.00 87.56 288 PHE A C 1
ATOM 2071 O O . PHE A 1 288 ? 0.257 4.499 -14.638 1.00 87.56 288 PHE A O 1
ATOM 2078 N N . ILE A 1 289 ? -0.388 6.631 -14.913 1.00 89.50 289 ILE A N 1
ATOM 2079 C CA . ILE A 1 289 ? -1.455 6.584 -13.898 1.00 89.50 289 ILE A CA 1
ATOM 2080 C C . ILE A 1 289 ? -2.480 5.508 -14.263 1.00 89.50 289 ILE A C 1
ATOM 2082 O O . ILE A 1 289 ? -2.872 4.708 -13.415 1.00 89.50 289 ILE A O 1
ATOM 2086 N N . LEU A 1 290 ? -2.881 5.456 -15.533 1.00 91.69 290 LEU A N 1
ATOM 2087 C CA . LEU A 1 290 ? -3.858 4.489 -16.017 1.00 91.69 290 LEU A CA 1
ATOM 2088 C C . LEU A 1 290 ? -3.310 3.049 -16.004 1.00 91.69 290 LEU A C 1
ATOM 2090 O O . LEU A 1 290 ? -4.024 2.125 -15.626 1.00 91.69 290 LEU A O 1
ATOM 2094 N N . SER A 1 291 ? -2.041 2.858 -16.369 1.00 90.62 291 SER A N 1
ATOM 2095 C CA . SER A 1 291 ? -1.350 1.562 -16.314 1.00 90.62 291 SER A CA 1
ATOM 2096 C C . SER A 1 291 ? -1.173 1.073 -14.875 1.00 90.62 291 SER A C 1
ATOM 2098 O O . SER A 1 291 ? -1.447 -0.083 -14.569 1.00 90.62 291 SER A O 1
ATOM 2100 N N . THR A 1 292 ? -0.797 1.973 -13.965 1.00 90.69 292 THR A N 1
ATOM 2101 C CA . THR A 1 292 ? -0.680 1.685 -12.530 1.00 90.69 292 THR A CA 1
ATOM 2102 C C . THR A 1 292 ? -2.038 1.317 -11.939 1.00 90.69 292 THR A C 1
ATOM 2104 O O . THR A 1 292 ? -2.145 0.335 -11.210 1.00 90.69 292 THR A O 1
ATOM 2107 N N . GLY A 1 293 ? -3.094 2.054 -12.296 1.00 92.62 293 GLY A N 1
ATOM 2108 C CA . GLY A 1 293 ? -4.466 1.729 -11.910 1.00 92.62 293 GLY A CA 1
ATOM 2109 C C . GLY A 1 293 ? -4.898 0.348 -12.406 1.00 92.62 293 GLY A C 1
ATOM 2110 O O . GLY A 1 293 ? -5.417 -0.448 -11.628 1.00 92.62 293 GLY A O 1
ATOM 2111 N N . ALA A 1 294 ? -4.615 0.023 -13.668 1.00 94.19 294 ALA A N 1
ATOM 2112 C CA . ALA A 1 294 ? -4.906 -1.292 -14.230 1.00 94.19 294 ALA A CA 1
ATOM 2113 C C . ALA A 1 294 ? -4.092 -2.410 -13.557 1.00 94.19 294 ALA A C 1
ATOM 2115 O O . ALA A 1 294 ? -4.619 -3.494 -13.325 1.00 94.19 294 ALA A O 1
ATOM 2116 N N . ALA A 1 295 ? -2.830 -2.151 -13.203 1.00 93.19 295 ALA A N 1
ATOM 2117 C CA . ALA A 1 295 ? -1.997 -3.096 -12.468 1.00 93.19 295 ALA A CA 1
ATOM 2118 C C . ALA A 1 295 ? -2.553 -3.355 -11.062 1.00 93.19 295 ALA A C 1
ATOM 2120 O O . ALA A 1 295 ? -2.690 -4.512 -10.672 1.00 93.19 295 ALA A O 1
ATOM 2121 N N . PHE A 1 296 ? -2.949 -2.311 -10.327 1.00 93.06 296 PHE A N 1
ATOM 2122 C CA . PHE A 1 296 ? -3.620 -2.482 -9.039 1.00 93.06 296 PHE A CA 1
ATOM 2123 C C . PHE A 1 296 ? -4.936 -3.236 -9.169 1.00 93.06 296 PHE A C 1
ATOM 2125 O O . PHE A 1 296 ? -5.189 -4.145 -8.385 1.00 93.06 296 PHE A O 1
ATOM 2132 N N . GLY A 1 297 ? -5.750 -2.909 -10.171 1.00 94.19 297 GLY A N 1
ATOM 2133 C CA . GLY A 1 297 ? -7.016 -3.595 -10.382 1.00 94.19 297 GLY A CA 1
ATOM 2134 C C . GLY A 1 297 ? -6.826 -5.067 -10.751 1.00 94.19 297 GLY A C 1
ATOM 2135 O O . GLY A 1 297 ? -7.569 -5.912 -10.264 1.00 94.19 297 GLY A O 1
ATOM 2136 N N . ALA A 1 298 ? -5.785 -5.403 -11.516 1.00 93.44 298 ALA A N 1
ATOM 2137 C CA . ALA A 1 298 ? -5.412 -6.790 -11.782 1.00 93.44 298 ALA A CA 1
ATOM 2138 C C . ALA A 1 298 ? -4.976 -7.525 -10.505 1.00 93.44 298 ALA A C 1
ATOM 2140 O O . ALA A 1 298 ? -5.397 -8.658 -10.285 1.00 93.44 298 ALA A O 1
ATOM 2141 N N . VAL A 1 299 ? -4.180 -6.884 -9.642 1.00 92.12 299 VAL A N 1
ATOM 2142 C CA . VAL A 1 299 ? -3.781 -7.463 -8.350 1.00 92.12 299 VAL A CA 1
ATOM 2143 C C . VAL A 1 299 ? -5.009 -7.692 -7.463 1.00 92.12 299 VAL A C 1
ATOM 2145 O O . VAL A 1 299 ? -5.165 -8.783 -6.927 1.00 92.12 299 VAL A O 1
ATOM 2148 N N . VAL A 1 300 ? -5.921 -6.724 -7.350 1.00 93.00 300 VAL A N 1
ATOM 2149 C CA . VAL A 1 300 ? -7.163 -6.897 -6.575 1.00 93.00 300 VAL A CA 1
ATOM 2150 C C . VAL A 1 300 ? -8.026 -8.021 -7.154 1.00 93.00 300 VAL A C 1
ATOM 2152 O O . VAL A 1 300 ? -8.462 -8.902 -6.417 1.00 93.00 300 VAL A O 1
ATOM 2155 N N . ALA A 1 301 ? -8.218 -8.054 -8.475 1.00 92.50 301 ALA A N 1
ATOM 2156 C CA . ALA A 1 301 ? -9.018 -9.088 -9.124 1.00 92.50 301 ALA A CA 1
ATOM 2157 C C . ALA A 1 301 ? -8.460 -10.500 -8.878 1.00 92.50 301 ALA A C 1
ATOM 2159 O O . ALA A 1 301 ? -9.223 -11.429 -8.628 1.00 92.50 301 ALA A O 1
ATOM 2160 N N . VAL A 1 302 ? -7.137 -10.675 -8.913 1.00 90.81 302 VAL A N 1
ATOM 2161 C CA . VAL A 1 302 ? -6.509 -11.987 -8.692 1.00 90.81 302 VAL A CA 1
ATOM 2162 C C . VAL A 1 302 ? -6.489 -12.367 -7.211 1.00 90.81 302 VAL A C 1
ATOM 2164 O O . VAL A 1 302 ? -6.915 -13.461 -6.858 1.00 90.81 302 VAL A O 1
ATOM 2167 N N . PHE A 1 303 ? -6.019 -11.474 -6.337 1.00 88.56 303 PHE A N 1
ATOM 2168 C CA . PHE A 1 303 ? -5.698 -11.815 -4.945 1.00 88.56 303 PHE A CA 1
ATOM 2169 C C . PHE A 1 303 ? -6.834 -11.553 -3.947 1.00 88.56 303 PHE A C 1
ATOM 2171 O O . PHE A 1 303 ? -6.892 -12.224 -2.920 1.00 88.56 303 PHE A O 1
ATOM 2178 N N . GLN A 1 304 ? -7.742 -10.614 -4.232 1.00 89.06 304 GLN A N 1
ATOM 2179 C CA . GLN A 1 304 ? -8.886 -10.317 -3.354 1.00 89.06 304 GLN A CA 1
ATOM 2180 C C . GLN A 1 304 ? -10.178 -10.936 -3.876 1.00 89.06 304 GLN A C 1
ATOM 2182 O O . GLN A 1 304 ? -10.925 -11.524 -3.105 1.00 89.06 304 GLN A O 1
ATOM 2187 N N . TRP A 1 305 ? -10.438 -10.853 -5.184 1.00 90.38 305 TRP A N 1
ATOM 2188 C CA . TRP A 1 305 ? -11.623 -11.494 -5.773 1.00 90.38 305 TRP A CA 1
ATOM 2189 C C . TRP A 1 305 ? -11.397 -12.968 -6.137 1.00 90.38 305 TRP A C 1
ATOM 2191 O O . TRP A 1 305 ? -12.360 -13.673 -6.436 1.00 90.38 305 TRP A O 1
ATOM 2201 N N . GLY A 1 306 ? -10.144 -13.435 -6.151 1.00 87.62 306 GLY A N 1
ATOM 2202 C CA . GLY A 1 306 ? -9.804 -14.834 -6.421 1.00 87.62 306 GLY A CA 1
ATOM 2203 C C . GLY A 1 306 ? -9.832 -15.225 -7.899 1.00 87.62 306 GLY A C 1
ATOM 2204 O O . GLY A 1 306 ? -9.933 -16.410 -8.226 1.00 87.62 306 GLY A O 1
ATOM 2205 N N . TRP A 1 307 ? -9.760 -14.271 -8.833 1.00 89.62 307 TRP A N 1
ATOM 2206 C CA . TRP A 1 307 ? -9.681 -14.614 -10.253 1.00 89.62 307 TRP A CA 1
ATOM 2207 C C . TRP A 1 307 ? -8.402 -15.400 -10.533 1.00 89.62 307 TRP A C 1
ATOM 2209 O O . TRP A 1 307 ? -7.304 -14.950 -10.226 1.00 89.62 307 TRP A O 1
ATOM 2219 N N . PHE A 1 308 ? -8.544 -16.562 -11.172 1.00 87.69 308 PHE A N 1
ATOM 2220 C CA . PHE A 1 308 ? -7.438 -17.482 -11.457 1.00 87.69 308 PHE A CA 1
ATOM 2221 C C . PHE A 1 308 ? -6.733 -18.055 -10.212 1.00 87.69 308 PHE A C 1
ATOM 2223 O O . PHE A 1 308 ? -5.635 -18.587 -10.368 1.00 87.69 308 PHE A O 1
ATOM 2230 N N . ALA A 1 309 ? -7.347 -18.004 -9.021 1.00 82.75 309 ALA A N 1
ATOM 2231 C CA . ALA A 1 309 ? -6.772 -18.527 -7.774 1.00 82.75 309 ALA A CA 1
ATOM 2232 C C . ALA A 1 309 ? -6.231 -19.965 -7.919 1.00 82.75 309 ALA A C 1
ATOM 2234 O O . ALA A 1 309 ? -5.075 -20.222 -7.584 1.00 82.75 309 ALA A O 1
ATOM 2235 N N . ASP A 1 310 ? -7.002 -20.860 -8.546 1.00 82.06 310 ASP A N 1
ATOM 2236 C CA . ASP A 1 310 ? -6.595 -22.253 -8.792 1.00 82.06 310 ASP A CA 1
ATOM 2237 C C . ASP A 1 310 ? -5.345 -22.373 -9.683 1.00 82.06 310 ASP A C 1
ATOM 2239 O O . ASP A 1 310 ? -4.538 -23.286 -9.529 1.00 82.06 310 ASP A O 1
ATOM 2243 N N . LEU A 1 311 ? -5.163 -21.449 -10.635 1.00 87.56 311 LEU A N 1
ATOM 2244 C CA . LEU A 1 311 ? -4.037 -21.471 -11.574 1.00 87.56 311 LEU A CA 1
ATOM 2245 C C . LEU A 1 311 ? -2.728 -21.062 -10.886 1.00 87.56 311 LEU A C 1
ATOM 2247 O O . LEU A 1 311 ? -1.660 -21.590 -11.200 1.00 87.56 311 LEU A O 1
ATOM 2251 N N . VAL A 1 312 ? -2.812 -20.103 -9.963 1.00 83.69 312 VAL A N 1
ATOM 2252 C CA . VAL A 1 312 ? -1.659 -19.575 -9.220 1.00 83.69 312 VAL A CA 1
ATOM 2253 C C . VAL A 1 312 ? -1.428 -20.292 -7.889 1.00 83.69 312 VAL A C 1
ATOM 2255 O O . VAL A 1 312 ? -0.492 -19.929 -7.185 1.00 83.69 312 VAL A O 1
ATOM 2258 N N . HIS A 1 313 ? -2.220 -21.327 -7.584 1.00 83.19 313 HIS A N 1
ATOM 2259 C CA . HIS A 1 313 ? -2.186 -22.057 -6.312 1.00 83.19 313 HIS A CA 1
ATOM 2260 C C . HIS A 1 313 ? -2.343 -21.106 -5.116 1.00 83.19 313 HIS A C 1
ATOM 2262 O O . HIS A 1 313 ? -1.564 -21.143 -4.167 1.00 83.19 313 HIS A O 1
ATOM 2268 N N . LEU A 1 314 ? -3.322 -20.200 -5.209 1.00 79.75 314 LEU A N 1
ATOM 2269 C CA . LEU A 1 314 ? -3.665 -19.307 -4.111 1.00 79.75 314 LEU A CA 1
ATOM 2270 C C . LEU A 1 314 ? -4.509 -20.081 -3.096 1.00 79.75 314 LEU A C 1
ATOM 2272 O O . LEU A 1 314 ? -5.645 -20.438 -3.400 1.00 79.75 314 LEU A O 1
ATOM 2276 N N . ASP A 1 315 ? -3.965 -20.314 -1.903 1.00 73.12 315 ASP A N 1
ATOM 2277 C CA . ASP A 1 315 ? -4.678 -21.054 -0.857 1.00 73.12 315 ASP A CA 1
ATOM 2278 C C . ASP A 1 315 ? -5.922 -20.293 -0.372 1.00 73.12 315 ASP A C 1
ATOM 2280 O O . ASP A 1 315 ? -6.980 -20.894 -0.185 1.00 73.12 315 ASP A O 1
ATOM 2284 N N . GLN A 1 316 ? -5.812 -18.969 -0.185 1.00 72.75 316 GLN A N 1
ATOM 2285 C CA . GLN A 1 316 ? -6.909 -18.096 0.250 1.00 72.75 316 GLN A CA 1
ATOM 2286 C C . GLN A 1 316 ? -6.777 -16.681 -0.325 1.00 72.75 316 GLN A C 1
ATOM 2288 O O . GLN A 1 316 ? -5.677 -16.160 -0.514 1.00 72.75 316 GLN A O 1
ATOM 2293 N N . THR A 1 317 ? -7.921 -16.046 -0.577 1.00 81.94 317 THR A N 1
ATOM 2294 C CA . THR A 1 317 ? -8.008 -14.611 -0.870 1.00 81.94 317 THR A CA 1
ATOM 2295 C C . THR A 1 317 ? -7.976 -13.807 0.421 1.00 81.94 317 THR A C 1
ATOM 2297 O O . THR A 1 317 ? -8.564 -14.223 1.418 1.00 81.94 317 THR A O 1
ATOM 2300 N N . GLY A 1 318 ? -7.365 -12.628 0.395 1.00 80.44 318 GLY A N 1
ATOM 2301 C CA . GLY A 1 318 ? -7.281 -11.777 1.577 1.00 80.44 318 GLY A CA 1
ATOM 2302 C C . GLY A 1 318 ? -6.840 -10.352 1.261 1.00 80.44 318 GLY A C 1
ATOM 2303 O O . GLY A 1 318 ? -6.546 -10.031 0.103 1.00 80.44 318 GLY A O 1
ATOM 2304 N N . PRO A 1 319 ? -6.796 -9.476 2.276 1.00 84.88 319 PRO A N 1
ATOM 2305 C CA . PRO A 1 319 ? -6.305 -8.119 2.107 1.00 84.88 319 PRO A CA 1
ATOM 2306 C C . PRO A 1 319 ? -4.857 -8.124 1.609 1.00 84.88 319 PRO A C 1
ATOM 2308 O O . PRO A 1 319 ? -4.060 -9.014 1.907 1.00 84.88 319 PRO A O 1
ATOM 2311 N N . LEU A 1 320 ? -4.511 -7.111 0.818 1.00 88.38 320 LEU A N 1
ATOM 2312 C CA . LEU A 1 320 ? -3.156 -6.965 0.305 1.00 88.38 320 LEU A CA 1
ATOM 2313 C C . LEU A 1 320 ? -2.262 -6.346 1.374 1.00 88.38 320 LEU A C 1
ATOM 2315 O O . LEU A 1 320 ? -2.699 -5.525 2.178 1.00 88.38 320 LEU A O 1
ATOM 2319 N N . ILE A 1 321 ? -0.978 -6.693 1.336 1.00 88.94 321 ILE A N 1
ATOM 2320 C CA . ILE A 1 321 ? -0.005 -6.152 2.282 1.00 88.94 321 ILE A CA 1
ATOM 2321 C C . ILE A 1 321 ? 0.071 -4.624 2.132 1.00 88.94 321 ILE A C 1
ATOM 2323 O O . ILE A 1 321 ? 0.309 -4.114 1.035 1.00 88.94 321 ILE A O 1
ATOM 2327 N N . SER A 1 322 ? -0.062 -3.885 3.236 1.00 87.31 322 SER A N 1
ATOM 2328 C CA . SER A 1 322 ? -0.232 -2.420 3.235 1.00 87.31 322 SER A CA 1
ATOM 2329 C C . SER A 1 322 ? 0.854 -1.606 2.515 1.00 87.31 322 SER A C 1
ATOM 2331 O O . SER A 1 322 ? 0.594 -0.490 2.070 1.00 87.31 322 SER A O 1
ATOM 2333 N N . PHE A 1 323 ? 2.078 -2.124 2.370 1.00 85.56 323 PHE A N 1
ATOM 2334 C CA . PHE A 1 323 ? 3.163 -1.438 1.651 1.00 85.56 323 PHE A CA 1
ATOM 2335 C C . PHE A 1 323 ? 3.276 -1.830 0.167 1.00 85.56 323 PHE A C 1
ATOM 2337 O O . PHE A 1 323 ? 4.061 -1.218 -0.564 1.00 85.56 323 PHE A O 1
ATOM 2344 N N . LEU A 1 324 ? 2.496 -2.815 -0.298 1.00 88.88 324 LEU A N 1
ATOM 2345 C CA . LEU A 1 324 ? 2.469 -3.251 -1.695 1.00 88.88 324 LEU A CA 1
ATOM 2346 C C . LEU A 1 324 ? 2.230 -2.081 -2.660 1.00 88.88 324 LEU A C 1
ATOM 2348 O O . LEU A 1 324 ? 2.969 -1.997 -3.641 1.00 88.88 324 LEU A O 1
ATOM 2352 N N . PRO A 1 325 ? 1.294 -1.139 -2.411 1.00 88.38 325 PRO A N 1
ATOM 2353 C CA . PRO A 1 325 ? 1.046 -0.082 -3.380 1.00 88.38 325 PRO A CA 1
ATOM 2354 C C . PRO A 1 325 ? 2.213 0.885 -3.548 1.00 88.38 325 PRO A C 1
ATOM 2356 O O . PRO A 1 325 ? 2.516 1.300 -4.664 1.00 88.38 325 PRO A O 1
ATOM 2359 N N . ILE A 1 326 ? 2.937 1.180 -2.471 1.00 85.25 326 ILE A N 1
ATOM 2360 C CA . ILE A 1 326 ? 4.134 2.026 -2.535 1.00 85.25 326 ILE A CA 1
ATOM 2361 C C . ILE A 1 326 ? 5.215 1.340 -3.374 1.00 85.25 326 ILE A C 1
ATOM 2363 O O . ILE A 1 326 ? 5.782 1.965 -4.271 1.00 85.25 326 ILE A O 1
ATOM 2367 N N . LEU A 1 327 ? 5.471 0.051 -3.124 1.00 83.31 327 LEU A N 1
ATOM 2368 C CA . LEU A 1 327 ? 6.450 -0.724 -3.889 1.00 83.31 327 LEU A CA 1
ATOM 2369 C C . LEU A 1 327 ? 6.063 -0.837 -5.363 1.00 83.31 327 LEU A C 1
ATOM 2371 O O . LEU A 1 327 ? 6.896 -0.603 -6.235 1.00 83.31 327 LEU A O 1
ATOM 2375 N N . LEU A 1 328 ? 4.801 -1.160 -5.645 1.00 87.94 328 LEU A N 1
ATOM 2376 C CA . LEU A 1 328 ? 4.301 -1.339 -7.001 1.00 87.94 328 LEU A CA 1
ATOM 2377 C C . LEU A 1 328 ? 4.384 -0.026 -7.782 1.00 87.94 328 LEU A C 1
ATOM 2379 O O . LEU A 1 328 ? 4.898 -0.029 -8.895 1.00 87.94 328 LEU A O 1
ATOM 2383 N N . MET A 1 329 ? 3.982 1.105 -7.191 1.00 86.00 329 MET A N 1
ATOM 2384 C CA . MET A 1 329 ? 4.155 2.410 -7.835 1.00 86.00 329 MET A CA 1
ATOM 2385 C C . MET A 1 329 ? 5.628 2.743 -8.064 1.00 86.00 329 MET A C 1
ATOM 2387 O O . MET A 1 329 ? 5.962 3.193 -9.151 1.00 86.00 329 MET A O 1
ATOM 2391 N N . ALA A 1 330 ? 6.513 2.508 -7.091 1.00 78.94 330 ALA A N 1
ATOM 2392 C CA . ALA A 1 330 ? 7.940 2.795 -7.244 1.00 78.94 330 ALA A CA 1
ATOM 2393 C C . ALA A 1 330 ? 8.579 1.971 -8.377 1.00 78.94 330 ALA A C 1
ATOM 2395 O O . ALA A 1 330 ? 9.313 2.512 -9.206 1.00 78.94 330 ALA A O 1
ATOM 2396 N N . VAL A 1 331 ? 8.273 0.672 -8.434 1.00 79.69 331 VAL A N 1
ATOM 2397 C CA . VAL A 1 331 ? 8.800 -0.252 -9.447 1.00 79.69 331 VAL A CA 1
ATOM 2398 C C . VAL A 1 331 ? 8.196 0.026 -10.820 1.00 79.69 331 VAL A C 1
ATOM 2400 O O . VAL A 1 331 ? 8.944 0.172 -11.785 1.00 79.69 331 VAL A O 1
ATOM 2403 N N . LEU A 1 332 ? 6.866 0.137 -10.928 1.00 83.81 332 LEU A N 1
ATOM 2404 C CA . LEU A 1 332 ? 6.210 0.453 -12.200 1.00 83.81 332 LEU A CA 1
ATOM 2405 C C . LEU A 1 332 ? 6.649 1.806 -12.728 1.00 83.81 332 LEU A C 1
ATOM 2407 O O . LEU A 1 332 ? 6.784 1.960 -13.935 1.00 83.81 332 LEU A O 1
ATOM 2411 N N . PHE A 1 333 ? 6.865 2.776 -11.845 1.00 79.06 333 PHE A N 1
ATOM 2412 C CA . PHE A 1 333 ? 7.362 4.076 -12.243 1.00 79.06 333 PHE A CA 1
ATOM 2413 C C . PHE A 1 333 ? 8.751 3.963 -12.863 1.00 79.06 333 PHE A C 1
ATOM 2415 O O . PHE A 1 333 ? 8.940 4.403 -13.993 1.00 79.06 333 PHE A O 1
ATOM 2422 N N . GLY A 1 334 ? 9.695 3.316 -12.171 1.00 73.00 334 GLY A N 1
ATOM 2423 C CA . GLY A 1 334 ? 11.036 3.098 -12.712 1.00 73.00 334 GLY A CA 1
ATOM 2424 C C . GLY A 1 334 ? 11.002 2.405 -14.075 1.00 73.00 334 GLY A C 1
ATOM 2425 O O . GLY A 1 334 ? 11.576 2.903 -15.034 1.00 73.00 334 GLY A O 1
ATOM 2426 N N . LEU A 1 335 ? 10.232 1.320 -14.190 1.00 76.50 335 LEU A N 1
ATOM 2427 C CA . LEU A 1 335 ? 10.094 0.585 -15.447 1.00 76.50 335 LEU A CA 1
ATOM 2428 C C . LEU A 1 335 ? 9.425 1.420 -16.547 1.00 76.50 335 LEU A C 1
ATOM 2430 O O . LEU A 1 335 ? 9.909 1.450 -17.670 1.00 76.50 335 LEU A O 1
ATOM 2434 N N . SER A 1 336 ? 8.312 2.094 -16.254 1.00 75.31 336 SER A N 1
ATOM 2435 C CA . SER A 1 336 ? 7.554 2.862 -17.249 1.00 75.31 336 SER A CA 1
ATOM 2436 C C . SER A 1 336 ? 8.394 3.984 -17.844 1.00 75.31 336 SER A C 1
ATOM 2438 O O . SER A 1 336 ? 8.373 4.185 -19.055 1.00 75.31 336 SER A O 1
ATOM 2440 N N . MET A 1 337 ? 9.152 4.687 -17.003 1.00 72.38 337 MET A N 1
ATOM 2441 C CA . MET A 1 337 ? 10.009 5.782 -17.446 1.00 72.38 337 MET A CA 1
ATOM 2442 C C . MET A 1 337 ? 11.184 5.275 -18.281 1.00 72.38 337 MET A C 1
ATOM 2444 O O . MET A 1 337 ? 11.509 5.896 -19.287 1.00 72.38 337 MET A O 1
ATOM 2448 N N . ASP A 1 338 ? 11.761 4.126 -17.924 1.00 69.31 338 ASP A N 1
ATOM 2449 C CA . ASP A 1 338 ? 12.821 3.487 -18.712 1.00 69.31 338 ASP A CA 1
ATOM 2450 C C . ASP A 1 338 ? 12.343 3.060 -20.113 1.00 69.31 338 ASP A C 1
ATOM 2452 O O . ASP A 1 338 ? 13.144 3.020 -21.043 1.00 69.31 338 ASP A O 1
ATOM 2456 N N . TYR A 1 339 ? 11.054 2.740 -20.285 1.00 69.31 339 TYR A N 1
ATOM 2457 C CA . TYR A 1 339 ? 10.481 2.357 -21.585 1.00 69.31 339 TYR A CA 1
ATOM 2458 C C . TYR A 1 339 ? 9.941 3.533 -22.412 1.00 69.31 339 TYR A C 1
ATOM 2460 O O . TYR A 1 339 ? 9.801 3.397 -23.630 1.00 69.31 339 TYR A O 1
ATOM 2468 N N . GLU A 1 340 ? 9.580 4.653 -21.783 1.00 68.75 340 GLU A N 1
ATOM 2469 C CA . GLU A 1 340 ? 9.059 5.838 -22.481 1.00 68.75 340 GLU A CA 1
ATOM 2470 C C . GLU A 1 340 ? 10.147 6.812 -22.957 1.00 68.75 340 GLU A C 1
ATOM 2472 O O . GLU A 1 340 ? 9.891 7.580 -23.891 1.00 68.75 340 GLU A O 1
ATOM 2477 N N . VAL A 1 341 ? 11.321 6.801 -22.315 1.00 56.22 341 VAL A N 1
ATOM 2478 C CA . VAL A 1 341 ? 12.488 7.651 -22.629 1.00 56.22 341 VAL A CA 1
ATOM 2479 C C . VAL A 1 341 ? 13.333 7.046 -23.744 1.00 56.22 341 VAL A C 1
ATOM 2481 O O . VAL A 1 341 ? 13.687 7.816 -24.668 1.00 56.22 341 VAL A O 1
#

Secondary structure (DSSP, 8-state):
----HHHHHHHHHHHHHHHHHHHHHHHHHHHHGGGGG--HHHHHHHHHHHHHHHHHHHHHHHHHHHHHHHHGGGG---S--PSPPHHHHHHHHHHHHSHHHHHHHHHHHHHHHTGGGGG--EE---GGGSPTTSHHHHHHHHHHHHH-GGGGS-EEEEEE-TT-S-HHHHHHHHHHHHHHSTTEEEEEEEEE-TTSSEEEEEEEESS-TTSHHHHHHHHHHHHHHHHHHHHH--EEEEESHHHHHHHHHHHHHHHHHHHHHHHHHHHHHHHHHHH--SHHHHHHHHHHHHHHHHHHHHHHHHHTS-TTHHHHT-S---PEETTHHHHHHHHHHHHHHHHH-